Protein AF-A0A8H5CAL3-F1 (afdb_monomer)

Foldseek 3Di:
DDDDDDDDDDDDDDDDPPPDPDLPVVVPPLVVPPPDDPVCPPDDPVLLVLLLQLVLLCLVVQLQPDQDNQARDQFGDPLSLVLSCVLSVDDSVVSRVSCNSCVVVSSPDDNPDDPVSQVSSQVRQVVSQFHRPAAEDPQQFDPPPPFPRNVVVGGADDKDKDWDWDADPPPGIDIGIYIWGFDPRDPPGPTPDDDPDDPPPDDCPVVCPPFPFDDDDDDDDDDPRTDGPDDPPDPPPDDPDDD

Mean predicted aligned error: 12.79 Å

Organism: NCBI:txid182062

InterPro domains:
  IPR041539 CxC5 like cysteine cluster associated with KDZ [PF18718] (131-189)

Solvent-accessible surface area (backbone atoms only — not comparable to full-atom values): 16145 Å² total; per-residue (Å²): 136,86,87,82,84,82,83,84,79,79,85,78,76,81,80,81,79,79,89,76,75,78,72,72,74,61,66,69,70,67,64,78,72,70,82,80,58,82,80,59,79,79,61,53,68,66,58,55,54,48,50,41,55,56,48,42,65,41,39,68,63,57,37,69,79,45,94,54,71,89,54,70,69,90,66,77,56,68,67,58,48,54,47,50,24,67,75,68,74,49,54,63,69,55,53,52,54,48,43,72,76,37,37,68,58,34,66,71,55,77,92,86,74,56,70,70,59,50,54,58,47,33,70,55,27,54,84,67,77,38,29,66,82,47,43,65,60,96,56,62,45,52,84,50,82,90,21,64,40,32,74,67,65,43,65,52,60,71,75,48,74,42,85,45,73,46,73,44,92,87,77,41,76,37,77,23,27,38,39,31,48,46,55,86,64,40,96,58,85,64,63,58,62,85,48,88,77,75,90,60,95,72,79,58,73,80,73,49,82,80,58,90,73,74,81,80,90,78,88,87,76,99,69,90,82,62,65,61,82,79,74,82,81,73,84,75,80,82,77,82,80,86,129

Radius of gyration: 23.68 Å; Cα contacts (8 Å, |Δi|>4): 234; chains: 1; bounding box: 82×66×50 Å

Structure (mmCIF, N/CA/C/O backbone):
data_AF-A0A8H5CAL3-F1
#
_entry.id   AF-A0A8H5CAL3-F1
#
loop_
_atom_site.group_PDB
_atom_site.id
_atom_site.type_symbol
_atom_site.label_atom_id
_atom_site.label_alt_id
_atom_site.label_comp_id
_atom_site.label_asym_id
_atom_site.label_entity_id
_atom_site.label_seq_id
_atom_site.pdbx_PDB_ins_code
_atom_site.Cartn_x
_atom_site.Cartn_y
_atom_site.Cartn_z
_atom_site.occupancy
_atom_site.B_iso_or_equiv
_atom_site.auth_seq_id
_atom_site.auth_comp_id
_atom_site.auth_asym_id
_atom_site.auth_atom_id
_atom_site.pdbx_PDB_model_num
ATOM 1 N N . MET A 1 1 ? 66.791 -5.698 -15.718 1.00 43.62 1 MET A N 1
ATOM 2 C CA . MET A 1 1 ? 65.673 -6.189 -14.885 1.00 43.62 1 MET A CA 1
ATOM 3 C C . MET A 1 1 ? 65.125 -5.015 -14.089 1.00 43.62 1 MET A C 1
ATOM 5 O O . MET A 1 1 ? 65.884 -4.488 -13.284 1.00 43.62 1 MET A O 1
ATOM 9 N N . PRO A 1 2 ? 63.898 -4.532 -14.342 1.00 52.59 2 PRO A N 1
ATOM 10 C CA . PRO A 1 2 ? 63.323 -3.448 -13.557 1.00 52.59 2 PRO A CA 1
ATOM 11 C C . PRO A 1 2 ? 62.584 -4.014 -12.336 1.00 52.59 2 PRO A C 1
ATOM 13 O O . PRO A 1 2 ? 61.844 -4.991 -12.443 1.00 52.59 2 PRO A O 1
ATOM 16 N N . GLN A 1 3 ? 62.816 -3.407 -11.173 1.00 52.91 3 GLN A N 1
ATOM 17 C CA . GLN A 1 3 ? 62.123 -3.720 -9.925 1.00 52.91 3 GLN A CA 1
ATOM 18 C C . GLN A 1 3 ? 60.739 -3.058 -9.936 1.00 52.91 3 GLN A C 1
ATOM 20 O O . GLN A 1 3 ? 60.626 -1.842 -10.080 1.00 52.91 3 GLN A O 1
ATOM 25 N N . GLY A 1 4 ? 59.687 -3.871 -9.823 1.00 50.88 4 GLY A N 1
ATOM 26 C CA . GLY A 1 4 ? 58.304 -3.410 -9.732 1.00 50.88 4 GLY A CA 1
ATOM 27 C C . GLY A 1 4 ? 57.956 -2.978 -8.309 1.00 50.88 4 GLY A C 1
ATOM 28 O O . GLY A 1 4 ? 58.035 -3.776 -7.378 1.00 50.88 4 GLY A O 1
ATOM 29 N N . HIS A 1 5 ? 57.551 -1.719 -8.151 1.00 55.03 5 HIS A N 1
ATOM 30 C CA . HIS A 1 5 ? 56.972 -1.197 -6.917 1.00 55.03 5 HIS A CA 1
ATOM 31 C C . HIS A 1 5 ? 55.541 -1.725 -6.742 1.00 55.03 5 HIS A C 1
ATOM 33 O O . HIS A 1 5 ? 54.664 -1.457 -7.563 1.00 55.03 5 HIS A O 1
ATOM 39 N N . VAL A 1 6 ? 55.303 -2.456 -5.653 1.00 56.78 6 VAL A N 1
ATOM 40 C CA . VAL A 1 6 ? 53.972 -2.908 -5.230 1.00 56.78 6 VAL A CA 1
ATOM 41 C C . VAL A 1 6 ? 53.333 -1.803 -4.387 1.00 56.78 6 VAL A C 1
ATOM 43 O O . VAL A 1 6 ? 53.804 -1.502 -3.292 1.00 56.78 6 VAL A O 1
ATOM 46 N N . ILE A 1 7 ? 52.270 -1.181 -4.901 1.00 55.34 7 ILE A N 1
ATOM 47 C CA . ILE A 1 7 ? 51.448 -0.214 -4.162 1.00 55.34 7 ILE A CA 1
ATOM 48 C C . ILE A 1 7 ? 50.371 -1.004 -3.413 1.00 55.34 7 ILE A C 1
ATOM 50 O O . ILE A 1 7 ? 49.451 -1.548 -4.020 1.00 55.34 7 ILE A O 1
ATOM 54 N N . SER A 1 8 ? 50.510 -1.087 -2.091 1.00 53.00 8 SER A N 1
ATOM 55 C CA . SER A 1 8 ? 49.514 -1.673 -1.192 1.00 53.00 8 SER A CA 1
ATOM 56 C C . SER A 1 8 ? 48.440 -0.626 -0.886 1.00 53.00 8 SER A C 1
ATOM 58 O O . SER A 1 8 ? 48.727 0.391 -0.255 1.00 53.00 8 SER A O 1
ATOM 60 N N . ALA A 1 9 ? 47.217 -0.841 -1.371 1.00 47.50 9 ALA A N 1
ATOM 61 C CA . ALA A 1 9 ? 46.069 0.004 -1.060 1.00 47.50 9 ALA A CA 1
ATOM 62 C C . ALA A 1 9 ? 45.348 -0.542 0.182 1.00 47.50 9 ALA A C 1
ATOM 64 O O . ALA A 1 9 ? 44.839 -1.663 0.171 1.00 47.50 9 ALA A O 1
ATOM 65 N N . SER A 1 10 ? 45.305 0.255 1.251 1.00 50.09 10 SER A N 1
ATOM 66 C CA . SER A 1 10 ? 44.537 -0.058 2.459 1.00 50.09 10 SER A CA 1
ATOM 67 C C . SER A 1 10 ? 43.029 -0.041 2.171 1.00 50.09 10 SER A C 1
ATOM 69 O O . SER A 1 10 ? 42.549 0.899 1.533 1.00 50.09 10 SER A O 1
ATOM 71 N N . PRO A 1 11 ? 42.258 -1.025 2.666 1.00 48.16 11 PRO A N 1
ATOM 72 C CA . PRO A 1 11 ? 40.811 -1.030 2.521 1.00 48.16 11 PRO A CA 1
ATOM 73 C C . PRO A 1 11 ? 40.201 0.048 3.424 1.00 48.16 11 PRO A C 1
ATOM 75 O O . PRO A 1 11 ? 40.259 -0.039 4.650 1.00 48.16 11 PRO A O 1
ATOM 78 N N . SER A 1 12 ? 39.623 1.081 2.814 1.00 43.62 12 SER A N 1
ATOM 79 C CA . SER A 1 12 ? 38.798 2.061 3.510 1.00 43.62 12 SER A CA 1
ATOM 80 C C . SER A 1 12 ? 37.479 1.409 3.918 1.00 43.62 12 SER A C 1
ATOM 82 O O . SER A 1 12 ? 36.647 1.038 3.091 1.00 43.62 12 SER A O 1
ATOM 84 N N . THR A 1 13 ? 37.294 1.244 5.222 1.00 44.00 13 THR A N 1
ATOM 85 C CA . THR A 1 13 ? 36.049 0.767 5.818 1.00 44.00 13 THR A CA 1
ATOM 86 C C . THR A 1 13 ? 34.929 1.769 5.507 1.00 44.00 13 THR A C 1
ATOM 88 O O . THR A 1 13 ? 35.084 2.952 5.824 1.00 44.00 13 THR A O 1
ATOM 91 N N . PRO A 1 14 ? 33.804 1.359 4.897 1.00 37.25 14 PRO A N 1
ATOM 92 C CA . PRO A 1 14 ? 32.688 2.264 4.668 1.00 37.25 14 PRO A CA 1
ATOM 93 C C . PRO A 1 14 ? 32.033 2.617 6.007 1.00 37.25 14 PRO A C 1
ATOM 95 O O . PRO A 1 14 ? 31.464 1.761 6.686 1.00 37.25 14 PRO A O 1
ATOM 98 N N . SER A 1 15 ? 32.118 3.892 6.387 1.00 31.95 15 SER A N 1
ATOM 99 C CA . SER A 1 15 ? 31.390 4.452 7.523 1.00 31.95 15 SER A CA 1
ATOM 100 C C . SER A 1 15 ? 29.889 4.346 7.264 1.00 31.95 15 SER A C 1
ATOM 102 O O . SER A 1 15 ? 29.334 5.042 6.414 1.00 31.95 15 SER A O 1
ATOM 104 N N . LEU A 1 16 ? 29.234 3.453 8.001 1.00 29.92 16 LEU A N 1
ATOM 105 C CA . LEU A 1 16 ? 27.788 3.283 7.998 1.00 29.92 16 LEU A CA 1
ATOM 106 C C . LEU A 1 16 ? 27.165 4.513 8.676 1.00 29.92 16 LEU A C 1
ATOM 108 O O . LEU A 1 16 ? 27.167 4.635 9.900 1.00 29.92 16 LEU A O 1
ATOM 112 N N . VAL A 1 17 ? 26.691 5.472 7.880 1.00 32.56 17 VAL A N 1
ATOM 113 C CA . VAL A 1 17 ? 25.977 6.648 8.390 1.00 32.56 17 VAL A CA 1
ATOM 114 C C . VAL A 1 17 ? 24.608 6.188 8.887 1.00 32.56 17 VAL A C 1
ATOM 116 O O . VAL A 1 17 ? 23.707 5.901 8.102 1.00 32.56 17 VAL A O 1
ATOM 119 N N . VAL A 1 18 ? 24.456 6.095 10.208 1.00 35.03 18 VAL A N 1
ATOM 120 C CA . VAL A 1 18 ? 23.179 5.814 10.873 1.00 35.03 18 VAL A CA 1
ATOM 121 C C . VAL A 1 18 ? 22.286 7.053 10.755 1.00 35.03 18 VAL A C 1
ATOM 123 O O . VAL A 1 18 ? 22.350 7.976 11.565 1.00 35.03 18 VAL A O 1
ATOM 126 N N . VAL A 1 19 ? 21.438 7.083 9.728 1.00 37.44 19 VAL A N 1
ATOM 127 C CA . VAL A 1 19 ? 20.353 8.065 9.570 1.00 37.44 19 VAL A CA 1
ATOM 128 C C . VAL A 1 19 ? 19.209 7.673 10.519 1.00 37.44 19 VAL A C 1
ATOM 130 O O . VAL A 1 19 ? 18.216 7.096 10.099 1.00 37.44 19 VAL A O 1
ATOM 133 N N . GLY A 1 20 ? 19.386 7.894 11.828 1.00 35.84 20 GLY A N 1
ATOM 134 C CA . GLY A 1 20 ? 18.474 7.368 12.861 1.00 35.84 20 GLY A CA 1
ATOM 135 C C . GLY A 1 20 ? 17.738 8.395 13.730 1.00 35.84 20 GLY A C 1
ATOM 136 O O . GLY A 1 20 ? 16.859 8.012 14.490 1.00 35.84 20 GLY A O 1
ATOM 137 N N . GLN A 1 21 ? 18.064 9.691 13.665 1.00 42.44 21 GLN A N 1
ATOM 138 C CA . GLN A 1 21 ? 17.580 10.660 14.672 1.00 42.44 21 GLN A CA 1
ATOM 139 C C . GLN A 1 21 ? 16.659 11.768 14.144 1.00 42.44 21 GLN A C 1
ATOM 141 O O . GLN A 1 21 ? 16.166 12.579 14.927 1.00 42.44 21 GLN A O 1
ATOM 146 N N . HIS A 1 22 ? 16.364 11.808 12.842 1.00 43.50 22 HIS A N 1
ATOM 147 C CA . HIS A 1 22 ? 15.616 12.933 12.268 1.00 43.50 22 HIS A CA 1
ATOM 148 C C . HIS A 1 22 ? 14.083 12.772 12.274 1.00 43.50 22 HIS A C 1
ATOM 150 O O . HIS A 1 22 ? 13.374 13.746 12.026 1.00 43.50 22 HIS A O 1
ATOM 156 N N . CYS A 1 23 ? 13.553 11.587 12.605 1.00 47.41 23 CYS A N 1
ATOM 157 C CA . CYS A 1 23 ? 12.113 11.315 12.501 1.00 47.41 23 CYS A CA 1
ATOM 158 C C . CYS A 1 23 ? 11.294 11.729 13.743 1.00 47.41 23 CYS A C 1
ATOM 160 O O . CYS A 1 23 ? 10.099 11.978 13.626 1.00 47.41 23 CYS A O 1
ATOM 162 N N . GLN A 1 24 ? 11.902 11.858 14.931 1.00 47.91 24 GLN A N 1
ATOM 163 C CA . GLN A 1 24 ? 11.144 12.144 16.165 1.00 47.91 24 GLN A CA 1
ATOM 164 C C . GLN A 1 24 ? 10.742 13.619 16.336 1.00 47.91 24 GLN A C 1
ATOM 166 O O . GLN A 1 24 ? 9.773 13.911 17.033 1.00 47.91 24 GLN A O 1
ATOM 171 N N . ARG A 1 25 ? 11.449 14.569 15.706 1.00 47.44 25 ARG A N 1
ATOM 172 C CA . ARG A 1 25 ? 11.141 16.006 15.856 1.00 47.44 25 ARG A CA 1
ATOM 173 C C . ARG A 1 25 ? 9.951 16.477 15.019 1.00 47.44 25 ARG A C 1
ATOM 175 O O . ARG A 1 25 ? 9.391 17.523 15.327 1.00 47.44 25 ARG A O 1
ATOM 182 N N . PHE A 1 26 ? 9.541 15.718 14.004 1.00 48.81 26 PHE A N 1
ATOM 183 C CA . PHE A 1 26 ? 8.437 16.115 13.126 1.00 48.81 26 PHE A CA 1
ATOM 184 C C . PHE A 1 26 ? 7.053 15.804 13.719 1.00 48.81 26 PHE A C 1
ATOM 186 O O . PHE A 1 26 ? 6.071 16.447 13.365 1.00 48.81 26 PHE A O 1
ATOM 193 N N . THR A 1 27 ? 6.959 14.872 14.672 1.00 53.22 27 THR A N 1
ATOM 194 C CA . THR A 1 27 ? 5.667 14.367 15.162 1.00 53.22 27 THR A CA 1
ATOM 195 C C . THR A 1 27 ? 4.904 15.356 16.049 1.00 53.22 27 THR A C 1
ATOM 197 O O . THR A 1 27 ? 3.686 15.254 16.144 1.00 53.22 27 THR A O 1
ATOM 200 N N . MET A 1 28 ? 5.569 16.325 16.693 1.00 51.62 28 MET A N 1
ATOM 201 C CA . MET A 1 28 ? 4.881 17.235 17.626 1.00 51.62 28 MET A CA 1
ATOM 202 C C . MET A 1 28 ? 4.246 18.463 16.959 1.00 51.62 28 MET A C 1
ATOM 204 O O . MET A 1 28 ? 3.257 18.976 17.475 1.00 51.62 28 MET A O 1
ATOM 208 N N . ALA A 1 29 ? 4.763 18.935 15.820 1.00 53.34 29 ALA A N 1
ATOM 209 C CA . ALA A 1 29 ? 4.270 20.168 15.196 1.00 53.34 29 ALA A CA 1
ATOM 210 C C . ALA A 1 29 ? 2.918 19.985 14.477 1.00 53.34 29 ALA A C 1
ATOM 212 O O . ALA A 1 29 ? 2.112 20.910 14.431 1.00 53.34 29 ALA A O 1
ATOM 213 N N . THR A 1 30 ? 2.628 18.786 13.967 1.00 55.53 30 THR A N 1
ATOM 214 C CA . THR A 1 30 ? 1.407 18.517 13.183 1.00 55.53 30 THR A CA 1
ATOM 215 C C . THR A 1 30 ? 0.157 18.317 14.051 1.00 55.53 30 THR A C 1
ATOM 217 O O . THR A 1 30 ? -0.962 18.412 13.554 1.00 55.53 30 THR A O 1
ATOM 220 N N . ILE A 1 31 ? 0.308 18.095 15.362 1.00 58.06 31 ILE A N 1
ATOM 221 C CA . ILE A 1 31 ? -0.831 17.847 16.268 1.00 58.06 31 ILE A CA 1
ATOM 222 C C . ILE A 1 31 ? -1.669 19.124 16.490 1.00 58.06 31 ILE A C 1
ATOM 224 O O . ILE A 1 31 ? -2.864 19.039 16.761 1.00 58.06 31 ILE A O 1
ATOM 228 N N . GLY A 1 32 ? -1.090 20.316 16.300 1.00 57.62 32 GLY A N 1
ATOM 229 C CA . GLY A 1 32 ? -1.768 21.595 16.550 1.00 57.62 32 GLY A CA 1
ATOM 230 C C . GLY A 1 32 ? -2.915 21.952 15.592 1.00 57.62 32 GLY A C 1
ATOM 231 O O . GLY A 1 32 ? -3.674 22.868 15.896 1.00 57.62 32 GLY A O 1
ATOM 232 N N . HIS A 1 33 ? -3.071 21.253 14.460 1.00 61.31 33 HIS A N 1
ATOM 233 C CA . HIS A 1 33 ? -4.070 21.592 13.432 1.00 61.31 33 HIS A CA 1
ATOM 234 C C . HIS A 1 33 ? -5.310 20.669 13.424 1.00 61.31 33 HIS A C 1
ATOM 236 O O . HIS A 1 33 ? -6.170 20.779 12.553 1.00 61.31 33 HIS A O 1
ATOM 242 N N . PHE A 1 34 ? -5.466 19.785 14.413 1.00 61.03 34 PHE A N 1
ATOM 243 C CA . PHE A 1 34 ? -6.601 18.846 14.496 1.00 61.03 34 PHE A CA 1
ATOM 244 C C . PHE A 1 34 ? -7.952 19.476 14.922 1.00 61.03 34 PHE A C 1
ATOM 246 O O . PHE A 1 34 ? -8.913 18.761 15.206 1.00 61.03 34 PHE A O 1
ATOM 253 N N . SER A 1 35 ? -8.057 20.805 14.979 1.00 53.09 35 SER A N 1
ATOM 254 C CA . SER A 1 35 ? -9.043 21.513 15.812 1.00 53.09 35 SER A CA 1
ATOM 255 C C . SER A 1 35 ? -10.452 21.735 15.233 1.00 53.09 35 SER A C 1
ATOM 257 O O . SER A 1 35 ? -11.191 22.526 15.813 1.00 53.09 35 SER A O 1
ATOM 259 N N . SER A 1 36 ? -10.888 21.097 14.138 1.00 55.69 36 SER A N 1
ATOM 260 C CA . SER A 1 36 ? -12.171 21.509 13.515 1.00 55.69 36 SER A CA 1
ATOM 261 C C . SER A 1 36 ? -13.119 20.433 12.976 1.00 55.69 36 SER A C 1
ATOM 263 O O . SER A 1 36 ? -14.225 20.785 12.568 1.00 55.69 36 SER A O 1
ATOM 265 N N . SER A 1 37 ? -12.809 19.136 13.050 1.00 61.00 37 SER A N 1
ATOM 266 C CA . SER A 1 37 ? -13.794 18.088 12.729 1.00 61.00 37 SER A CA 1
ATOM 267 C C . SER A 1 37 ? -14.281 17.393 14.001 1.00 61.00 37 SER A C 1
ATOM 269 O O . SER A 1 37 ? -13.545 16.608 14.594 1.00 61.00 37 SER A O 1
ATOM 271 N N . SER A 1 38 ? -15.536 17.623 14.399 1.00 68.00 38 SER A N 1
ATOM 272 C CA . SER A 1 38 ? -16.208 16.964 15.539 1.00 68.00 38 SER A CA 1
ATOM 273 C C . SER A 1 38 ? -16.080 15.429 15.552 1.00 68.00 38 SER A C 1
ATOM 275 O O . SER A 1 38 ? -16.170 14.811 16.614 1.00 68.00 38 SER A O 1
ATOM 277 N N . LEU A 1 39 ? -15.803 14.826 14.393 1.00 67.75 39 LEU A N 1
ATOM 278 C CA . LEU A 1 39 ? -15.584 13.396 14.169 1.00 67.75 39 LEU A CA 1
ATOM 279 C C . LEU A 1 39 ? -14.408 12.793 14.960 1.00 67.75 39 LEU A C 1
ATOM 281 O O . LEU A 1 39 ? -14.460 11.614 15.300 1.00 67.75 39 LEU A O 1
ATOM 285 N N . THR A 1 40 ? -13.361 13.559 15.287 1.00 68.06 40 THR A N 1
ATOM 286 C CA . THR A 1 40 ? -12.157 13.006 15.946 1.00 68.06 40 THR A CA 1
ATOM 287 C C . THR A 1 40 ? -12.275 12.902 17.464 1.00 68.06 40 THR A C 1
ATOM 289 O O . THR A 1 40 ? -11.497 12.181 18.083 1.00 68.06 40 THR A O 1
ATOM 292 N N . SER A 1 41 ? -13.274 13.552 18.068 1.00 77.81 41 SER A N 1
ATOM 293 C CA . SER A 1 41 ? -13.454 13.615 19.528 1.00 77.81 41 SER A CA 1
ATOM 294 C C . SER A 1 41 ? -13.653 12.250 20.206 1.00 77.81 41 SER A C 1
ATOM 296 O O . SER A 1 41 ? -13.399 12.118 21.399 1.00 77.81 41 SER A O 1
ATOM 298 N N . HIS A 1 42 ? -14.061 11.229 19.449 1.00 85.00 42 HIS A N 1
ATOM 299 C CA . HIS A 1 42 ? -14.327 9.879 19.956 1.00 85.00 42 HIS A CA 1
ATOM 300 C C . HIS A 1 42 ? -13.251 8.852 19.565 1.00 85.00 42 HIS A C 1
ATOM 302 O O . HIS A 1 42 ? -13.384 7.670 19.885 1.00 85.00 42 HIS A O 1
ATOM 308 N N . LEU A 1 43 ? -12.191 9.262 18.859 1.00 93.25 43 LEU A N 1
ATOM 309 C CA . LEU A 1 43 ? -11.156 8.332 18.418 1.00 93.25 43 LEU A CA 1
ATOM 310 C C . LEU A 1 43 ? -10.157 8.047 19.534 1.00 93.25 43 LEU A C 1
ATOM 312 O O . LEU A 1 43 ? -9.507 8.942 20.070 1.00 93.25 43 LEU A O 1
ATOM 316 N N . ASN A 1 44 ? -9.996 6.762 19.845 1.00 94.56 44 ASN A N 1
ATOM 317 C CA . ASN A 1 44 ? -8.951 6.305 20.746 1.00 94.56 44 ASN A CA 1
ATOM 318 C C . ASN A 1 44 ? -7.575 6.519 20.089 1.00 94.56 44 ASN A C 1
ATOM 320 O O . ASN A 1 44 ? -7.390 6.240 18.901 1.00 94.56 44 ASN A O 1
ATOM 324 N N . ILE A 1 45 ? -6.587 6.952 20.876 1.00 93.75 45 ILE A N 1
ATOM 325 C CA . ILE A 1 45 ? -5.188 7.061 20.449 1.00 93.75 45 ILE A CA 1
ATOM 326 C C . ILE A 1 45 ? -4.676 5.760 19.814 1.00 93.75 45 ILE A C 1
ATOM 328 O O . ILE A 1 45 ? -3.947 5.799 18.826 1.00 93.75 45 ILE A O 1
ATOM 332 N N . THR A 1 46 ? -5.110 4.598 20.312 1.00 95.19 46 THR A N 1
ATOM 333 C CA . THR A 1 46 ? -4.760 3.294 19.738 1.00 95.19 46 THR A CA 1
ATOM 334 C C . THR A 1 46 ? -5.244 3.156 18.294 1.00 95.19 46 THR A C 1
ATOM 336 O O . THR A 1 46 ? -4.492 2.661 17.462 1.00 95.19 46 THR A O 1
ATOM 339 N N . THR A 1 47 ? -6.442 3.647 17.963 1.00 96.06 47 THR A N 1
ATOM 340 C CA . THR A 1 47 ? -6.984 3.622 16.594 1.00 96.06 47 THR A CA 1
ATOM 341 C C . THR A 1 47 ? -6.155 4.488 15.652 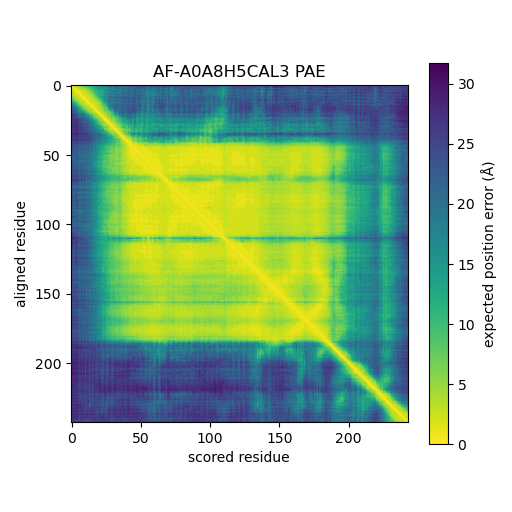1.00 96.06 47 THR A C 1
ATOM 343 O O . THR A 1 47 ? -5.883 4.082 14.527 1.00 96.06 47 THR A O 1
ATOM 346 N N . ILE A 1 48 ? -5.708 5.657 16.118 1.00 95.50 48 ILE A N 1
ATOM 347 C CA . ILE A 1 48 ? -4.845 6.559 15.343 1.00 95.50 48 ILE A CA 1
ATOM 348 C C . ILE A 1 48 ? -3.486 5.900 15.073 1.00 95.50 48 ILE A C 1
ATOM 350 O O . ILE A 1 48 ? -2.999 5.905 13.944 1.00 95.50 48 ILE A O 1
ATOM 354 N N . LEU A 1 49 ? -2.882 5.289 16.095 1.00 94.75 49 LEU A N 1
ATOM 355 C CA . LEU A 1 49 ? -1.606 4.587 15.953 1.00 94.75 49 LEU A CA 1
ATOM 356 C C . LEU A 1 49 ? -1.720 3.364 15.033 1.00 94.75 49 LEU A C 1
ATOM 358 O O . LEU A 1 49 ? -0.842 3.144 14.199 1.00 94.75 49 LEU A O 1
ATOM 362 N N . ASP A 1 50 ? -2.797 2.587 15.151 1.00 96.38 50 ASP A N 1
ATOM 363 C CA . ASP A 1 50 ? -3.063 1.449 14.270 1.00 96.38 50 ASP A CA 1
ATOM 364 C C . ASP A 1 50 ? -3.327 1.906 12.828 1.00 96.38 50 ASP A C 1
ATOM 366 O O . ASP A 1 50 ? -2.813 1.284 11.897 1.00 96.38 50 ASP A O 1
ATOM 370 N N . PHE A 1 51 ? -4.038 3.021 12.624 1.00 97.31 51 PHE A N 1
ATOM 371 C CA . PHE A 1 51 ? -4.204 3.630 11.303 1.00 97.31 51 PHE A CA 1
ATOM 372 C C . PHE A 1 51 ? -2.852 3.950 10.671 1.00 97.31 51 PHE A C 1
ATOM 374 O O . PHE A 1 51 ? -2.607 3.537 9.537 1.00 97.31 51 PHE A O 1
ATOM 381 N N . ILE A 1 52 ? -1.957 4.623 11.402 1.00 96.50 52 ILE A N 1
ATOM 382 C CA . ILE A 1 52 ? -0.619 4.947 10.895 1.00 96.50 52 ILE A CA 1
ATOM 383 C C . ILE A 1 52 ? 0.102 3.655 10.507 1.00 96.50 52 ILE A C 1
ATOM 385 O O . ILE A 1 52 ? 0.496 3.506 9.358 1.00 96.50 52 ILE A O 1
ATOM 389 N N . ARG A 1 53 ? 0.187 2.676 11.416 1.00 96.31 53 ARG A N 1
ATOM 390 C CA . ARG A 1 53 ? 0.891 1.402 11.181 1.00 96.31 53 ARG A CA 1
ATOM 391 C C . ARG A 1 53 ? 0.377 0.651 9.955 1.00 96.31 53 ARG A C 1
ATOM 393 O O . ARG A 1 53 ? 1.170 0.251 9.106 1.00 96.31 53 ARG A O 1
ATOM 400 N N . PHE A 1 54 ? -0.936 0.442 9.851 1.00 97.50 54 PHE A N 1
ATOM 401 C CA . PHE A 1 54 ? -1.514 -0.306 8.733 1.00 97.50 54 PHE A CA 1
ATOM 402 C C . PHE A 1 54 ? -1.410 0.450 7.411 1.00 97.50 54 PHE A C 1
ATOM 404 O O . PHE A 1 54 ? -1.217 -0.172 6.366 1.00 97.50 54 PHE A O 1
ATOM 411 N N . THR A 1 55 ? -1.496 1.778 7.441 1.00 97.06 55 THR A N 1
ATOM 412 C CA . THR A 1 55 ? -1.351 2.580 6.225 1.00 97.06 55 THR A CA 1
ATOM 413 C C . THR A 1 55 ? 0.107 2.635 5.770 1.00 97.06 55 THR A C 1
ATOM 415 O O . THR A 1 55 ? 0.353 2.557 4.568 1.00 97.06 55 THR A O 1
ATOM 418 N N . THR A 1 56 ? 1.084 2.657 6.687 1.00 96.38 56 THR A N 1
ATOM 419 C CA . THR A 1 56 ? 2.510 2.535 6.329 1.00 96.38 56 THR A CA 1
ATOM 420 C C . THR A 1 56 ? 2.787 1.183 5.666 1.00 96.38 56 THR A C 1
ATOM 422 O O . THR A 1 56 ? 3.380 1.147 4.591 1.00 96.38 56 THR A O 1
ATOM 425 N N . LEU A 1 57 ? 2.215 0.086 6.183 1.00 95.88 57 LEU A N 1
ATOM 426 C CA . LEU A 1 57 ? 2.288 -1.224 5.517 1.00 95.88 57 LEU A CA 1
ATOM 427 C C . LEU A 1 57 ? 1.685 -1.220 4.103 1.00 95.88 57 LEU A C 1
ATOM 429 O O . LEU A 1 57 ? 2.187 -1.894 3.203 1.00 95.88 57 LEU A O 1
ATOM 433 N N . ALA A 1 58 ? 0.615 -0.451 3.891 1.00 96.38 58 ALA A N 1
ATOM 434 C CA . ALA A 1 58 ? -0.031 -0.301 2.592 1.00 96.38 58 ALA A CA 1
ATOM 435 C C . ALA A 1 58 ? 0.692 0.679 1.650 1.00 96.38 58 ALA A C 1
ATOM 437 O O . ALA A 1 58 ? 0.372 0.701 0.459 1.00 96.38 58 ALA A O 1
ATOM 438 N N . LYS A 1 59 ? 1.666 1.459 2.138 1.00 95.44 59 LYS A N 1
ATOM 439 C CA . LYS A 1 59 ? 2.304 2.577 1.424 1.00 95.44 59 LYS A CA 1
ATOM 440 C C . LYS A 1 59 ? 2.828 2.194 0.048 1.00 95.44 59 LYS A C 1
ATOM 442 O O . LYS A 1 59 ? 2.582 2.914 -0.910 1.00 95.44 59 LYS A O 1
ATOM 447 N N . SER A 1 60 ? 3.492 1.047 -0.080 1.00 92.31 60 SER A N 1
ATOM 448 C CA . SER A 1 60 ? 4.002 0.589 -1.382 1.00 92.31 60 SER A CA 1
ATOM 449 C C . SER A 1 60 ? 2.876 0.329 -2.392 1.00 92.31 60 SER A C 1
ATOM 451 O O . SER A 1 60 ? 3.015 0.673 -3.563 1.00 92.31 60 SER A O 1
ATOM 453 N N . THR A 1 61 ? 1.736 -0.194 -1.926 1.00 93.56 61 THR A N 1
ATOM 454 C CA . THR A 1 61 ? 0.531 -0.397 -2.754 1.00 93.56 61 THR A CA 1
ATOM 455 C C . THR A 1 61 ? -0.041 0.945 -3.198 1.00 93.56 61 THR A C 1
ATOM 457 O O . THR A 1 61 ? -0.306 1.151 -4.377 1.00 93.56 61 THR A O 1
ATOM 460 N N . ILE A 1 62 ? -0.159 1.890 -2.259 1.00 95.12 62 ILE A N 1
ATOM 461 C CA . ILE A 1 62 ? -0.650 3.248 -2.522 1.00 95.12 62 ILE A CA 1
ATOM 462 C C . ILE A 1 62 ? 0.252 3.954 -3.547 1.00 95.12 62 ILE A C 1
ATOM 464 O O . ILE A 1 62 ? -0.238 4.550 -4.504 1.00 95.12 62 ILE A O 1
ATOM 468 N N . SER A 1 63 ? 1.574 3.846 -3.380 1.00 92.56 63 SER A N 1
ATOM 469 C CA . SER A 1 63 ? 2.576 4.448 -4.265 1.00 92.56 63 SER A CA 1
ATOM 470 C C . SER A 1 63 ? 2.500 3.955 -5.702 1.00 92.56 63 SER A C 1
ATOM 472 O O . SER A 1 63 ? 2.778 4.721 -6.619 1.00 92.56 63 SER A O 1
ATOM 474 N N . LEU A 1 64 ? 2.146 2.688 -5.904 1.00 89.75 64 LEU A N 1
ATOM 475 C CA . LEU A 1 64 ? 2.080 2.084 -7.228 1.00 89.75 64 LEU A CA 1
ATOM 476 C C . LEU A 1 64 ? 0.911 2.627 -8.064 1.00 89.75 64 LEU A C 1
ATOM 478 O O . LEU A 1 64 ? 1.019 2.723 -9.286 1.00 89.75 64 LEU A O 1
ATOM 482 N N . GLU A 1 65 ? -0.202 2.978 -7.421 1.00 90.19 65 GLU A N 1
ATOM 483 C CA . GLU A 1 65 ? -1.404 3.455 -8.115 1.00 90.19 65 GLU A CA 1
ATOM 484 C C . GLU A 1 65 ? -1.363 4.948 -8.449 1.00 90.19 65 GLU A C 1
ATOM 486 O O . GLU A 1 65 ? -2.170 5.438 -9.244 1.00 90.19 65 GLU A O 1
ATOM 491 N N . GLN A 1 66 ? -0.405 5.682 -7.886 1.00 89.62 66 GLN A N 1
ATOM 492 C CA . GLN A 1 66 ? -0.250 7.105 -8.139 1.00 89.62 66 GLN A CA 1
ATOM 493 C C . GLN A 1 66 ? 0.832 7.421 -9.171 1.00 89.62 66 GLN A C 1
ATOM 495 O O . GLN A 1 66 ? 1.790 6.687 -9.390 1.00 89.62 66 GLN A O 1
ATOM 500 N N . ARG A 1 67 ? 0.695 8.592 -9.800 1.00 83.12 67 ARG A N 1
ATOM 501 C CA . ARG A 1 67 ? 1.693 9.102 -10.753 1.00 83.12 67 ARG A CA 1
ATOM 502 C C . ARG A 1 67 ? 2.944 9.657 -10.065 1.00 83.12 67 ARG A C 1
ATOM 504 O O . ARG A 1 67 ? 3.996 9.708 -10.696 1.00 83.12 67 ARG A O 1
ATOM 511 N N . ALA A 1 68 ? 2.824 10.108 -8.815 1.00 85.81 68 ALA A N 1
ATOM 512 C CA . ALA A 1 68 ? 3.881 10.791 -8.076 1.00 85.81 68 ALA A CA 1
ATOM 513 C C . ALA A 1 68 ? 4.339 9.947 -6.879 1.00 85.81 68 ALA A C 1
ATOM 515 O O . ALA A 1 68 ? 3.762 10.023 -5.807 1.00 85.81 68 ALA A O 1
ATOM 516 N N . PHE A 1 69 ? 5.404 9.161 -7.047 1.00 82.69 69 PHE A N 1
ATOM 517 C CA . PHE A 1 69 ? 5.881 8.207 -6.030 1.00 82.69 69 PHE A CA 1
ATOM 518 C C . PHE A 1 69 ? 6.361 8.837 -4.715 1.00 82.69 69 PHE A C 1
ATOM 520 O O . PHE A 1 69 ? 6.445 8.148 -3.702 1.00 82.69 69 PHE A O 1
ATOM 527 N N . TYR A 1 70 ? 6.726 10.120 -4.734 1.00 87.50 70 TYR A N 1
ATOM 528 C CA . TYR A 1 70 ? 7.405 10.769 -3.611 1.00 87.50 70 TYR A CA 1
ATOM 529 C C . TYR A 1 70 ? 6.468 11.469 -2.637 1.00 87.50 70 TYR A C 1
ATOM 531 O O . TYR A 1 70 ? 6.871 11.696 -1.503 1.00 87.50 70 TYR A O 1
ATOM 539 N N . ASN A 1 71 ? 5.231 11.748 -3.043 1.00 93.62 71 ASN A N 1
ATOM 540 C CA . 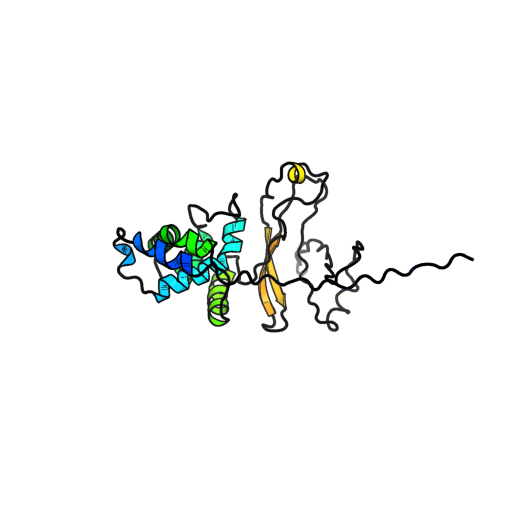ASN A 1 71 ? 4.259 12.449 -2.213 1.00 93.62 71 ASN A CA 1
ATOM 541 C C . ASN A 1 71 ? 3.091 11.512 -1.896 1.00 93.62 71 ASN A C 1
ATOM 543 O O . ASN A 1 71 ? 2.785 10.637 -2.712 1.00 93.62 71 ASN A O 1
ATOM 547 N N . PRO A 1 72 ? 2.426 11.674 -0.744 1.00 96.88 72 PRO A N 1
ATOM 548 C CA . PRO A 1 72 ? 1.180 10.969 -0.506 1.00 96.88 72 PRO A CA 1
ATOM 549 C C . PRO A 1 72 ? 0.115 11.430 -1.516 1.00 96.88 72 PRO A C 1
ATOM 551 O O . PRO A 1 72 ? 0.060 12.619 -1.849 1.00 96.88 72 PRO A O 1
ATOM 554 N N . PRO A 1 73 ? -0.759 10.531 -2.001 1.00 96.50 73 PRO A N 1
ATOM 555 C CA . PRO A 1 73 ? -1.856 10.947 -2.860 1.00 96.50 73 PRO A CA 1
ATOM 556 C C . PRO A 1 73 ? -2.849 11.821 -2.093 1.00 96.50 73 PRO A C 1
ATOM 558 O O . PRO A 1 73 ? -3.046 11.664 -0.885 1.00 96.50 73 PRO A O 1
ATOM 561 N N . GLU A 1 74 ? -3.521 12.714 -2.821 1.00 96.44 74 GLU A N 1
ATOM 562 C CA . GLU A 1 74 ? -4.565 13.567 -2.251 1.00 96.44 74 GLU A CA 1
ATOM 563 C C . GLU A 1 74 ? -5.638 12.709 -1.581 1.00 96.44 74 GLU A C 1
ATOM 565 O O . GLU A 1 74 ? -5.881 12.873 -0.393 1.00 96.44 74 GLU A O 1
ATOM 570 N N . LYS A 1 75 ? -6.161 11.717 -2.313 1.00 96.94 75 LYS A N 1
ATOM 571 C CA . LYS A 1 75 ? -7.156 10.754 -1.837 1.00 96.94 75 LYS A CA 1
ATOM 572 C C . LYS A 1 75 ? -6.579 9.349 -1.794 1.00 96.94 75 LYS A C 1
ATOM 574 O O . LYS A 1 75 ? -5.843 8.937 -2.690 1.00 96.94 75 LYS A O 1
ATOM 579 N N . LEU A 1 76 ? -6.971 8.599 -0.775 1.00 97.12 76 LEU A N 1
ATOM 580 C CA . LEU A 1 76 ? -6.598 7.201 -0.635 1.00 97.12 76 LEU A CA 1
ATOM 581 C C . LEU A 1 76 ? -7.2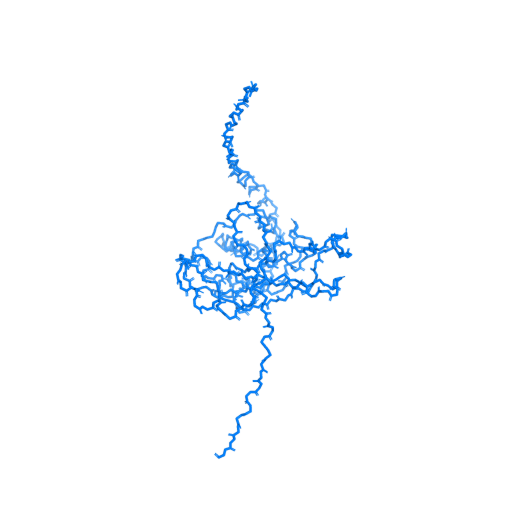93 6.341 -1.712 1.00 97.12 76 LEU A C 1
ATOM 583 O O . LEU A 1 76 ? -8.482 6.550 -1.974 1.00 97.12 76 LEU A O 1
ATOM 587 N N . PRO A 1 77 ? -6.612 5.348 -2.317 1.00 96.12 77 PRO A N 1
ATOM 588 C CA . PRO A 1 77 ? -7.272 4.398 -3.204 1.00 96.12 77 PRO A CA 1
ATOM 589 C C . PRO A 1 77 ? -8.423 3.663 -2.510 1.00 96.12 77 PRO A C 1
ATOM 591 O O . PRO A 1 77 ? -8.281 3.195 -1.378 1.00 96.12 77 PRO A O 1
ATOM 594 N N . THR A 1 78 ? -9.556 3.506 -3.201 1.00 96.19 78 THR A N 1
ATOM 595 C CA . THR A 1 78 ? -10.799 2.965 -2.619 1.00 96.19 78 THR A CA 1
ATOM 596 C C . THR A 1 78 ? -10.620 1.585 -1.983 1.00 96.19 78 THR A C 1
ATOM 598 O O . THR A 1 78 ? -11.187 1.306 -0.929 1.00 96.19 78 THR A O 1
ATOM 601 N N . HIS A 1 79 ? -9.821 0.703 -2.588 1.00 95.88 79 HIS A N 1
ATOM 602 C CA . HIS A 1 79 ? -9.587 -0.635 -2.042 1.00 95.88 79 HIS A CA 1
ATOM 603 C C . HIS A 1 79 ? -8.739 -0.598 -0.751 1.00 95.88 79 HIS A C 1
ATOM 605 O O . HIS A 1 79 ? -9.017 -1.356 0.177 1.00 95.88 79 HIS A O 1
ATOM 611 N N . ILE A 1 80 ? -7.781 0.333 -0.633 1.00 97.62 80 ILE A N 1
ATOM 612 C CA . ILE A 1 80 ? -7.032 0.558 0.614 1.00 97.62 80 ILE A CA 1
ATOM 613 C C . ILE A 1 80 ? -7.933 1.178 1.685 1.00 97.62 80 ILE A C 1
ATOM 615 O O . ILE A 1 80 ? -7.874 0.758 2.838 1.00 97.62 80 ILE A O 1
ATOM 619 N N . ALA A 1 81 ? -8.814 2.115 1.322 1.00 97.88 81 ALA A N 1
ATOM 620 C CA . ALA A 1 81 ? -9.779 2.682 2.264 1.00 97.88 81 ALA A CA 1
ATOM 621 C C . ALA A 1 81 ? -10.680 1.593 2.874 1.00 97.88 81 ALA A C 1
ATOM 623 O O . ALA A 1 81 ? -10.793 1.496 4.095 1.00 97.88 81 ALA A O 1
ATOM 624 N N . ARG A 1 82 ? -11.231 0.696 2.042 1.00 97.50 82 ARG A N 1
ATOM 625 C CA . ARG A 1 82 ? -12.033 -0.460 2.494 1.00 97.50 82 ARG A CA 1
ATOM 626 C C . ARG A 1 82 ? -11.244 -1.432 3.372 1.00 97.50 82 ARG A C 1
ATOM 628 O O . ARG A 1 82 ? -11.779 -1.952 4.355 1.00 97.50 82 ARG A O 1
ATOM 635 N N . LEU A 1 83 ? -9.974 -1.664 3.041 1.00 97.81 83 LEU A N 1
ATOM 636 C CA . LEU A 1 83 ? -9.074 -2.467 3.867 1.00 97.81 83 LEU A CA 1
ATOM 637 C C . LEU A 1 83 ? -8.912 -1.846 5.263 1.00 97.81 83 LEU A C 1
ATOM 639 O O . LEU A 1 83 ? -9.044 -2.553 6.260 1.00 97.81 83 LEU A O 1
ATOM 643 N N . LEU A 1 84 ? -8.677 -0.534 5.351 1.00 98.25 84 LEU A N 1
ATOM 644 C CA . LEU A 1 84 ? -8.519 0.168 6.629 1.00 98.25 84 LEU A CA 1
ATOM 645 C C . LEU A 1 84 ? -9.819 0.213 7.442 1.00 98.25 84 LEU A C 1
ATOM 647 O O . LEU A 1 84 ? -9.767 -0.009 8.650 1.00 98.25 84 LEU A O 1
ATOM 651 N N . VAL A 1 85 ? -10.972 0.411 6.792 1.00 97.94 85 VAL A N 1
ATOM 652 C CA . VAL A 1 85 ? -12.305 0.277 7.413 1.00 97.94 85 VAL A CA 1
ATOM 653 C C . VAL A 1 85 ? -12.438 -1.086 8.095 1.00 97.94 85 VAL A C 1
ATOM 655 O O . VAL A 1 85 ? -12.799 -1.162 9.269 1.00 97.94 85 VAL A O 1
ATOM 658 N N . SER A 1 86 ? -12.070 -2.158 7.388 1.00 97.75 86 SER A N 1
ATOM 659 C CA . SER A 1 86 ? -12.158 -3.531 7.900 1.00 97.75 86 SER A CA 1
ATOM 660 C C . SER A 1 86 ? -11.164 -3.798 9.037 1.00 97.75 86 SER A C 1
ATOM 662 O O . SER A 1 86 ? -11.510 -4.435 10.027 1.00 97.75 86 SER A O 1
ATOM 664 N N . LEU A 1 87 ? -9.933 -3.289 8.923 1.00 97.25 87 LEU A N 1
ATOM 665 C CA . LEU A 1 87 ? -8.881 -3.477 9.926 1.00 97.25 87 LEU A CA 1
ATOM 666 C C . LEU A 1 87 ? -9.180 -2.756 11.239 1.00 97.25 87 LEU A C 1
ATOM 668 O O . LEU A 1 87 ? -8.900 -3.298 12.310 1.00 97.25 87 LEU A O 1
ATOM 672 N N . LEU A 1 88 ? -9.700 -1.533 11.154 1.00 97.25 88 LEU A N 1
ATOM 673 C CA . LEU A 1 88 ? -9.886 -0.633 12.292 1.00 97.25 88 LEU A CA 1
ATOM 674 C C . LEU A 1 88 ? -11.312 -0.653 12.851 1.00 97.25 88 LEU A C 1
ATOM 676 O O . LEU A 1 88 ? -11.518 -0.133 13.944 1.00 97.25 88 LEU A O 1
ATOM 680 N N . ALA A 1 89 ? -12.267 -1.252 12.131 1.00 96.69 89 ALA A N 1
ATOM 681 C CA . ALA A 1 89 ? -13.691 -1.263 12.468 1.00 96.69 89 ALA A CA 1
ATOM 682 C C . ALA A 1 89 ? -14.271 0.155 12.665 1.00 96.69 89 ALA A C 1
ATOM 684 O O . ALA A 1 89 ? -14.983 0.431 13.628 1.00 96.69 89 ALA A O 1
ATOM 685 N N . ILE A 1 90 ? -13.949 1.061 11.738 1.00 96.88 90 ILE A N 1
ATOM 686 C CA . ILE A 1 90 ? -14.412 2.461 11.705 1.00 96.88 90 ILE A CA 1
ATOM 687 C C . ILE A 1 90 ? -15.066 2.773 10.355 1.00 96.88 90 ILE A C 1
ATOM 689 O O . ILE A 1 90 ? -14.872 2.032 9.395 1.00 96.88 90 ILE A O 1
ATOM 693 N N . SER A 1 91 ? -15.827 3.866 10.255 1.00 96.38 91 SER A N 1
ATOM 694 C CA . SER A 1 91 ? -16.469 4.254 8.992 1.00 96.38 91 SER A CA 1
ATOM 695 C C . SER A 1 91 ? -15.472 4.786 7.955 1.00 96.38 91 SER A C 1
ATOM 697 O O . SER A 1 91 ? -14.381 5.260 8.286 1.00 96.38 91 SER A O 1
ATOM 699 N N . GLU A 1 92 ? -15.868 4.741 6.682 1.00 96.75 92 GLU A N 1
ATOM 700 C CA . GLU A 1 92 ? -15.070 5.262 5.565 1.00 96.75 92 GLU A CA 1
ATOM 701 C C . GLU A 1 92 ? -14.802 6.771 5.701 1.00 96.75 92 GLU A C 1
ATOM 703 O O . GLU A 1 92 ? -13.680 7.212 5.456 1.00 96.75 92 GLU A O 1
ATOM 708 N N . ASP A 1 93 ? -15.768 7.546 6.209 1.00 94.50 93 ASP A N 1
ATOM 709 C CA . ASP A 1 93 ? -15.607 8.986 6.476 1.00 94.50 93 ASP A CA 1
ATOM 710 C C . ASP A 1 93 ? -14.492 9.269 7.494 1.00 94.50 93 ASP A C 1
ATOM 712 O O . ASP A 1 93 ? -13.713 10.218 7.348 1.00 94.50 93 ASP A O 1
ATOM 716 N N . VAL A 1 94 ? -14.384 8.424 8.525 1.00 95.62 94 VAL A N 1
ATOM 717 C CA . VAL A 1 94 ? -13.322 8.526 9.531 1.00 95.62 94 VAL A CA 1
ATOM 718 C C . VAL A 1 94 ? -11.975 8.150 8.917 1.00 95.62 94 VAL A C 1
ATOM 720 O O . VAL A 1 94 ? -10.996 8.850 9.162 1.00 95.62 94 VAL A O 1
ATOM 723 N N . VAL A 1 95 ? -11.905 7.103 8.086 1.00 97.38 95 VAL A N 1
ATOM 724 C CA . VAL A 1 95 ? -10.677 6.741 7.347 1.00 97.38 95 VAL A CA 1
ATOM 725 C C . VAL A 1 95 ? -10.221 7.886 6.444 1.00 97.38 95 VAL A C 1
ATOM 727 O O . VAL A 1 95 ? -9.039 8.228 6.456 1.00 97.38 95 VAL A O 1
ATOM 730 N N . GLY A 1 96 ? -11.141 8.510 5.703 1.00 96.12 96 GLY A N 1
ATOM 731 C CA . GLY A 1 96 ? -10.848 9.675 4.868 1.00 96.12 96 GLY A CA 1
ATOM 732 C C . GLY A 1 96 ? -10.324 10.849 5.694 1.00 96.12 96 GLY A C 1
ATOM 733 O O . GLY A 1 96 ? -9.278 11.411 5.377 1.00 96.12 96 GLY A O 1
ATOM 734 N N . SER A 1 97 ? -10.986 11.153 6.813 1.00 94.38 97 SER A N 1
ATOM 735 C CA . SER A 1 97 ? -10.557 12.209 7.738 1.00 94.38 97 SER A CA 1
ATOM 736 C C . SER A 1 97 ? -9.168 11.931 8.326 1.00 94.38 97 SER A C 1
ATOM 738 O O . SER A 1 97 ? -8.334 12.831 8.397 1.00 94.38 97 SER A O 1
ATOM 740 N N . LEU A 1 98 ? -8.882 10.686 8.722 1.00 95.62 98 LEU A N 1
ATOM 741 C CA . LEU A 1 98 ? -7.561 10.287 9.209 1.00 95.62 98 LEU A CA 1
ATOM 742 C C . LEU A 1 98 ? -6.497 10.423 8.118 1.00 95.62 98 LEU A C 1
ATOM 744 O O . LEU A 1 98 ? -5.422 10.947 8.394 1.00 95.62 98 LEU A O 1
ATOM 748 N N . TRP A 1 99 ? -6.792 10.006 6.884 1.00 97.12 99 TRP A N 1
ATOM 749 C CA . TRP A 1 99 ? -5.869 10.150 5.760 1.00 97.12 99 TRP A CA 1
ATOM 750 C C . TRP A 1 99 ? -5.530 11.616 5.488 1.00 97.12 99 TRP A C 1
ATOM 752 O O . TRP A 1 99 ? -4.351 11.957 5.448 1.00 97.12 99 TRP A O 1
ATOM 762 N N . GLU A 1 100 ? -6.525 12.499 5.391 1.00 95.31 100 GLU A N 1
ATOM 763 C CA . GLU A 1 100 ? -6.276 13.922 5.124 1.00 95.31 100 GLU A CA 1
ATOM 764 C C . GLU A 1 100 ? -5.346 14.570 6.153 1.00 95.31 100 GLU A C 1
ATOM 766 O O . GLU A 1 100 ? -4.481 15.365 5.789 1.00 95.31 100 GLU A O 1
ATOM 771 N N . ASN A 1 101 ? -5.475 14.190 7.426 1.00 93.69 101 ASN A N 1
ATOM 772 C CA . ASN A 1 101 ? -4.687 14.779 8.507 1.00 93.69 101 ASN A CA 1
ATOM 773 C C . ASN A 1 101 ? -3.341 14.073 8.757 1.00 93.69 101 ASN A C 1
ATOM 775 O O . ASN A 1 101 ? -2.416 14.689 9.283 1.00 93.69 101 ASN A O 1
ATOM 779 N N . LEU A 1 102 ? -3.214 12.784 8.420 1.00 95.88 102 LEU A N 1
ATOM 780 C CA . LEU A 1 102 ? -2.054 11.959 8.791 1.00 95.88 102 LEU A CA 1
ATOM 781 C C . LEU A 1 102 ? -1.236 11.452 7.601 1.00 95.88 102 LEU A C 1
ATOM 783 O O . LEU A 1 102 ? -0.202 10.821 7.826 1.00 95.88 102 LEU A O 1
ATOM 787 N N . LYS A 1 103 ? -1.639 11.712 6.351 1.00 96.69 103 LYS A N 1
ATOM 788 C CA . LYS A 1 103 ? -0.947 11.186 5.162 1.00 96.69 103 LYS A CA 1
ATOM 789 C C . LYS A 1 103 ? 0.538 11.520 5.122 1.00 96.69 103 LYS A C 1
ATOM 791 O O . LYS A 1 103 ? 1.334 10.636 4.835 1.00 96.69 103 LYS A O 1
ATOM 796 N N . GLU A 1 104 ? 0.930 12.734 5.505 1.00 95.88 104 GLU A N 1
ATOM 797 C CA . GLU A 1 104 ? 2.344 13.129 5.580 1.00 95.88 104 GLU A CA 1
ATOM 798 C C . GLU A 1 104 ? 3.110 12.365 6.667 1.00 95.88 104 GLU A C 1
ATOM 800 O O . GLU A 1 104 ? 4.260 11.972 6.471 1.00 95.88 104 GLU A O 1
ATOM 805 N N . VAL A 1 105 ? 2.474 12.100 7.812 1.00 95.38 105 VAL A N 1
ATOM 806 C CA . VAL A 1 105 ? 3.080 11.306 8.891 1.00 95.38 105 VAL A CA 1
ATOM 807 C C . VAL A 1 105 ? 3.299 9.875 8.413 1.00 95.38 105 VAL A C 1
ATOM 809 O O . VAL A 1 105 ? 4.400 9.346 8.545 1.00 95.38 105 VAL A O 1
ATOM 812 N N . VAL A 1 106 ? 2.284 9.267 7.793 1.00 96.25 106 VAL A N 1
ATOM 813 C CA . VAL A 1 106 ? 2.381 7.932 7.186 1.00 96.25 106 VAL A CA 1
ATOM 814 C C . VAL A 1 106 ? 3.479 7.897 6.121 1.00 96.25 106 VAL A C 1
ATOM 816 O O . VAL A 1 106 ? 4.279 6.962 6.074 1.00 96.25 106 VAL A O 1
ATOM 819 N N . TRP A 1 107 ? 3.564 8.931 5.282 1.00 96.00 107 TRP A N 1
ATOM 820 C CA . TRP A 1 107 ? 4.521 8.977 4.182 1.00 96.00 107 TRP A CA 1
ATOM 821 C C . TRP A 1 107 ? 5.973 9.106 4.635 1.00 96.00 107 TRP A C 1
ATOM 823 O O . TRP A 1 107 ? 6.872 8.610 3.960 1.00 96.00 107 TRP A O 1
ATOM 833 N N . ASN A 1 108 ? 6.211 9.720 5.788 1.00 94.62 108 ASN A N 1
ATOM 834 C CA . ASN A 1 108 ? 7.554 9.906 6.334 1.00 94.62 108 ASN A CA 1
ATOM 835 C C . ASN A 1 108 ? 7.927 8.868 7.405 1.00 94.62 108 ASN A C 1
ATOM 837 O O . ASN A 1 108 ? 9.064 8.848 7.868 1.00 94.62 108 ASN A O 1
ATOM 841 N N . SER A 1 109 ? 6.996 7.989 7.783 1.00 93.31 109 SER A N 1
ATOM 842 C CA . SER A 1 109 ?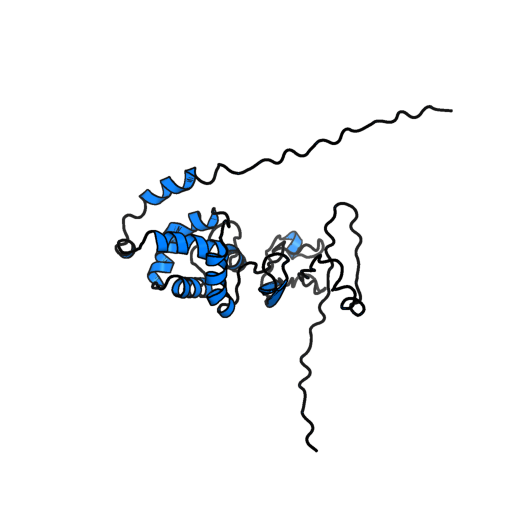 7.245 6.921 8.754 1.00 93.31 109 SER A CA 1
ATOM 843 C C . SER A 1 109 ? 8.045 5.763 8.147 1.00 93.31 109 SER A C 1
ATOM 845 O O . SER A 1 109 ? 7.899 5.440 6.963 1.00 93.31 109 SER A O 1
ATOM 847 N N . SER A 1 110 ? 8.870 5.119 8.976 1.00 90.25 110 SER A N 1
ATOM 848 C CA . SER A 1 110 ? 9.530 3.847 8.666 1.00 90.25 110 SER A CA 1
ATOM 849 C C . SER A 1 110 ? 8.687 2.648 9.111 1.00 90.25 110 SER A C 1
ATOM 851 O O . SER A 1 110 ? 7.890 2.727 10.049 1.00 90.25 110 SER A O 1
ATOM 853 N N . ASP A 1 111 ? 8.887 1.517 8.435 1.00 76.94 111 ASP A N 1
ATOM 854 C CA . ASP A 1 111 ? 8.180 0.259 8.690 1.00 76.94 111 ASP A CA 1
ATOM 855 C C . ASP A 1 111 ? 8.789 -0.520 9.869 1.00 76.94 111 ASP A C 1
ATOM 857 O O . ASP A 1 111 ? 9.361 -1.597 9.701 1.00 76.94 111 ASP A O 1
ATOM 861 N N . GLU A 1 112 ? 8.658 -0.001 11.089 1.00 85.19 112 GLU A N 1
ATOM 862 C CA . GLU A 1 112 ? 8.915 -0.792 12.299 1.00 85.19 112 GLU A CA 1
ATOM 863 C C . GLU A 1 112 ? 7.608 -1.413 12.800 1.00 85.19 112 GLU A C 1
ATOM 865 O O . GLU A 1 112 ? 6.885 -0.862 13.632 1.00 85.19 112 GLU A O 1
ATOM 870 N N . VAL A 1 113 ? 7.281 -2.585 12.254 1.00 88.25 113 VAL A N 1
ATOM 871 C CA . VAL A 1 113 ? 6.073 -3.343 12.602 1.00 88.25 113 VAL A CA 1
ATOM 872 C C . VAL A 1 113 ? 6.415 -4.682 13.240 1.00 88.25 113 VAL A C 1
ATOM 874 O O . VAL A 1 113 ? 7.285 -5.421 12.781 1.00 88.25 113 VAL A O 1
ATOM 877 N N . ASN A 1 114 ? 5.695 -5.011 14.311 1.00 91.81 114 ASN A N 1
ATOM 878 C CA . ASN A 1 114 ? 5.814 -6.307 14.964 1.00 91.81 114 ASN A CA 1
ATOM 879 C C . ASN A 1 114 ? 4.975 -7.382 14.247 1.00 91.81 114 ASN A C 1
ATOM 881 O O . ASN A 1 114 ? 4.110 -7.099 13.415 1.00 91.81 114 ASN A O 1
ATOM 885 N N . GLU A 1 115 ? 5.215 -8.639 14.612 1.00 90.81 115 GLU A N 1
ATOM 886 C CA . GLU A 1 115 ? 4.565 -9.797 13.996 1.00 90.81 115 GLU A CA 1
ATOM 887 C C . GLU A 1 115 ? 3.035 -9.806 14.164 1.00 90.81 115 GLU A C 1
ATOM 889 O O . GLU A 1 115 ? 2.313 -10.216 13.256 1.00 90.81 115 GLU A O 1
ATOM 894 N N . GLN A 1 116 ? 2.512 -9.321 15.295 1.00 93.56 116 GLN A N 1
ATOM 895 C CA . GLN A 1 116 ? 1.067 -9.284 15.543 1.00 93.56 116 GLN A CA 1
ATOM 896 C C . GLN A 1 116 ? 0.356 -8.328 14.577 1.00 93.56 116 GLN A C 1
ATOM 898 O O . GLN A 1 116 ? -0.680 -8.680 14.009 1.00 93.56 116 GLN A O 1
ATOM 903 N N . VAL A 1 117 ? 0.940 -7.149 14.338 1.00 94.19 117 VAL A N 1
ATOM 904 C CA . VAL A 1 117 ? 0.435 -6.171 13.362 1.00 94.19 117 VAL A CA 1
ATOM 905 C C . VAL A 1 117 ? 0.462 -6.768 11.954 1.00 94.19 117 VAL A C 1
ATOM 907 O O . VAL A 1 117 ? -0.531 -6.674 11.236 1.00 94.19 117 VAL A O 1
ATOM 910 N N . ILE A 1 118 ? 1.550 -7.450 11.581 1.00 93.38 118 ILE A N 1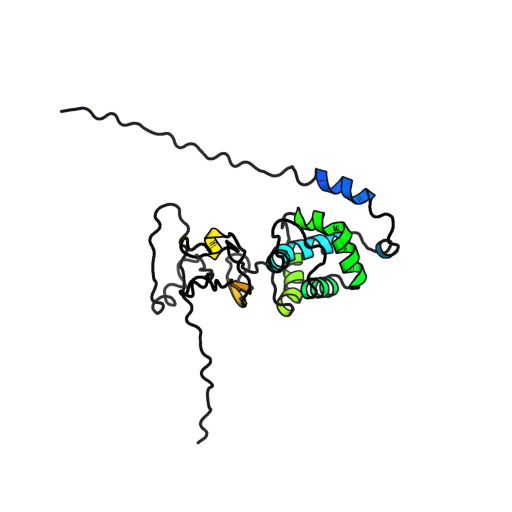
ATOM 911 C CA . ILE A 1 118 ? 1.689 -8.119 10.279 1.00 93.38 118 ILE A CA 1
ATOM 912 C C . ILE A 1 118 ? 0.607 -9.187 10.076 1.00 93.38 118 ILE A C 1
ATOM 914 O O . ILE A 1 118 ? -0.054 -9.205 9.037 1.00 93.38 118 ILE A O 1
ATOM 918 N N . ARG A 1 119 ? 0.399 -10.066 11.066 1.00 94.06 119 ARG A N 1
ATOM 919 C CA . ARG A 1 119 ? -0.622 -11.125 11.001 1.00 94.06 119 ARG A CA 1
ATOM 920 C C . ARG A 1 119 ? -2.022 -10.533 10.837 1.00 94.06 119 ARG A C 1
ATOM 922 O O . ARG A 1 119 ? -2.772 -10.987 9.974 1.00 94.06 119 ARG A O 1
ATOM 929 N N . ARG A 1 120 ? -2.354 -9.494 11.615 1.00 96.69 120 ARG A N 1
ATOM 930 C CA . ARG A 1 120 ? -3.646 -8.794 11.520 1.00 96.69 120 ARG A CA 1
ATOM 931 C C . ARG A 1 120 ? -3.823 -8.117 10.163 1.00 96.69 120 ARG A C 1
ATOM 933 O O . ARG A 1 120 ? -4.877 -8.274 9.560 1.00 96.69 120 ARG A O 1
ATOM 940 N N . TYR A 1 121 ? -2.796 -7.436 9.656 1.00 97.00 121 TYR A N 1
ATOM 941 C CA . TYR A 1 121 ? -2.827 -6.818 8.330 1.00 97.00 121 TYR A CA 1
ATOM 942 C C . TYR A 1 121 ? -3.094 -7.855 7.233 1.00 97.00 121 TYR A C 1
ATOM 944 O O . TYR A 1 121 ? -4.047 -7.715 6.470 1.00 97.00 121 TYR A O 1
ATOM 952 N N . ASN A 1 122 ? -2.310 -8.939 7.197 1.00 95.56 122 ASN A N 1
ATOM 953 C CA . ASN A 1 122 ? -2.428 -9.980 6.174 1.00 95.56 122 ASN A CA 1
ATOM 954 C C . ASN A 1 122 ? -3.785 -10.683 6.165 1.00 95.56 122 ASN A C 1
ATOM 956 O O . ASN A 1 122 ? -4.258 -11.041 5.088 1.00 95.56 122 ASN A O 1
ATOM 960 N N . HIS A 1 123 ? -4.423 -10.849 7.327 1.00 96.06 123 HIS A N 1
ATOM 961 C CA . HIS A 1 123 ? -5.746 -11.464 7.415 1.00 96.06 123 HIS A CA 1
ATOM 962 C C . HIS A 1 123 ? -6.772 -10.777 6.494 1.00 96.06 123 HIS A C 1
ATOM 964 O O . HIS A 1 123 ? -7.519 -11.457 5.795 1.00 96.06 123 HIS A O 1
ATOM 970 N N . PHE A 1 124 ? -6.752 -9.441 6.432 1.00 97.62 124 PHE A N 1
ATOM 971 C CA . PHE A 1 124 ? -7.664 -8.656 5.593 1.00 97.62 124 PHE A CA 1
ATOM 972 C C . PHE A 1 124 ? -7.054 -8.270 4.239 1.00 97.62 124 PHE A C 1
ATOM 974 O O . PHE A 1 124 ? -7.749 -8.249 3.222 1.00 97.62 124 PHE A O 1
ATOM 981 N N . ALA A 1 125 ? -5.752 -7.978 4.196 1.00 96.88 125 ALA A N 1
ATOM 982 C CA . ALA A 1 125 ? -5.072 -7.494 2.996 1.00 96.88 125 ALA A CA 1
ATOM 983 C C . ALA A 1 125 ? -5.119 -8.509 1.847 1.00 96.88 125 ALA A C 1
ATOM 985 O O . ALA A 1 125 ? -5.355 -8.125 0.699 1.00 96.88 125 ALA A O 1
ATOM 986 N N . LEU A 1 126 ? -4.986 -9.806 2.154 1.00 95.69 126 LEU A N 1
ATOM 987 C CA . LEU A 1 126 ? -4.915 -10.853 1.133 1.00 95.69 126 LEU A CA 1
ATOM 988 C C . LEU A 1 126 ? -6.180 -10.938 0.273 1.00 95.69 126 LEU A C 1
ATOM 990 O O . LEU A 1 126 ? -6.107 -11.189 -0.933 1.00 95.69 126 LEU A O 1
ATOM 994 N N . GLN A 1 127 ? -7.338 -10.701 0.888 1.00 94.62 127 GLN A N 1
ATOM 995 C CA . GLN A 1 127 ? -8.633 -10.674 0.207 1.00 94.62 127 GLN A CA 1
ATOM 996 C C . GLN A 1 127 ? -8.801 -9.417 -0.661 1.00 94.62 127 GLN A C 1
ATOM 998 O O . GLN A 1 127 ? -9.576 -9.427 -1.611 1.00 94.62 127 GLN A O 1
ATOM 1003 N N . ASN A 1 128 ? -8.028 -8.367 -0.373 1.00 93.56 128 ASN A N 1
ATOM 1004 C CA . ASN A 1 128 ? -8.051 -7.075 -1.057 1.00 93.56 128 ASN A CA 1
ATOM 1005 C C . ASN A 1 128 ? -6.923 -6.915 -2.094 1.00 93.56 128 ASN A C 1
ATOM 1007 O O . ASN A 1 128 ? -6.660 -5.803 -2.542 1.00 93.56 128 ASN A O 1
ATOM 1011 N N . GLY A 1 129 ? -6.245 -8.001 -2.484 1.00 92.75 129 GLY A N 1
ATOM 1012 C CA . GLY A 1 129 ? -5.224 -7.953 -3.539 1.00 92.75 129 GLY A CA 1
ATOM 1013 C C . GLY A 1 129 ? -3.868 -7.385 -3.104 1.00 92.75 129 GLY A C 1
ATOM 1014 O O . GLY A 1 129 ? -3.057 -7.036 -3.958 1.00 92.75 129 GLY A O 1
ATOM 1015 N N . THR A 1 130 ? -3.601 -7.286 -1.798 1.00 95.44 130 THR A N 1
ATOM 1016 C CA . THR A 1 130 ? -2.303 -6.837 -1.274 1.00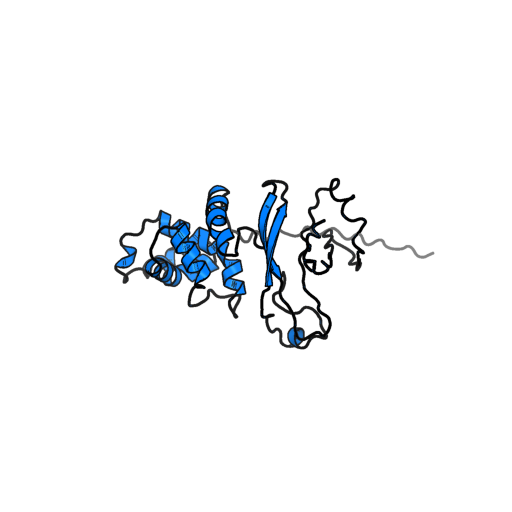 95.44 130 THR A CA 1
ATOM 1017 C C . THR A 1 130 ? -1.842 -7.686 -0.086 1.00 95.44 130 THR A C 1
ATOM 1019 O O . THR A 1 130 ? -2.536 -8.600 0.356 1.00 95.44 130 THR A O 1
ATOM 1022 N N . SER A 1 131 ? -0.625 -7.463 0.403 1.00 95.75 131 SER A N 1
ATOM 1023 C CA . SER A 1 131 ? -0.056 -8.210 1.526 1.00 95.75 131 SER A CA 1
ATOM 1024 C C . SER A 1 131 ? 1.119 -7.468 2.157 1.00 95.75 131 SER A C 1
ATOM 1026 O O . SER A 1 131 ? 1.792 -6.655 1.525 1.00 95.75 131 SER A O 1
ATOM 1028 N N . TYR A 1 132 ? 1.443 -7.815 3.398 1.00 94.56 132 TYR A N 1
ATOM 1029 C CA . TYR A 1 132 ? 2.772 -7.578 3.944 1.00 94.56 132 TYR A CA 1
ATOM 1030 C C . TYR A 1 132 ? 3.807 -8.298 3.069 1.00 94.56 132 TYR A C 1
ATOM 1032 O O . TYR A 1 132 ? 3.575 -9.427 2.629 1.00 94.56 132 TYR A O 1
ATOM 1040 N N . ARG A 1 133 ? 4.933 -7.633 2.785 1.00 92.19 133 ARG A N 1
ATOM 1041 C CA . ARG A 1 133 ? 5.948 -8.081 1.809 1.00 92.19 133 ARG A CA 1
ATOM 1042 C C . ARG A 1 133 ? 5.393 -8.345 0.405 1.00 92.19 133 ARG A C 1
ATOM 1044 O O . ARG A 1 133 ? 5.906 -9.209 -0.305 1.00 92.19 133 ARG A O 1
ATOM 1051 N N . HIS A 1 134 ? 4.369 -7.595 -0.006 1.00 94.06 134 HIS A N 1
ATOM 1052 C CA . HIS A 1 134 ? 4.025 -7.495 -1.422 1.00 94.06 134 HIS A CA 1
ATOM 1053 C C . HIS A 1 134 ? 5.273 -7.038 -2.193 1.00 94.06 134 HIS A C 1
ATOM 1055 O O . HIS A 1 134 ? 5.924 -6.060 -1.823 1.00 94.06 134 HIS A O 1
ATOM 1061 N N . LEU A 1 135 ? 5.642 -7.791 -3.224 1.00 92.81 135 LEU A N 1
ATOM 1062 C CA . LEU A 1 135 ? 6.816 -7.522 -4.046 1.00 92.81 135 LEU A CA 1
ATOM 1063 C C . LEU A 1 135 ? 6.469 -6.573 -5.196 1.00 92.81 135 LEU A C 1
ATOM 1065 O O . LEU A 1 135 ? 5.516 -6.814 -5.936 1.00 92.81 135 LEU A O 1
ATOM 1069 N N . TYR A 1 136 ? 7.275 -5.527 -5.365 1.00 89.56 136 TYR A N 1
ATOM 1070 C CA . TYR A 1 136 ? 7.108 -4.494 -6.391 1.00 89.56 136 TYR A CA 1
ATOM 1071 C C . TYR A 1 136 ? 8.384 -4.325 -7.211 1.00 89.56 136 TYR A C 1
ATOM 1073 O O . TYR A 1 136 ? 9.454 -4.494 -6.627 1.00 89.56 136 TYR A O 1
ATOM 1081 N N . PRO A 1 137 ? 8.301 -3.930 -8.505 1.00 87.75 137 PRO A N 1
ATOM 1082 C CA . PRO A 1 137 ? 9.452 -3.653 -9.380 1.00 87.75 137 PRO A CA 1
ATOM 1083 C C . PRO A 1 137 ? 10.471 -2.734 -8.723 1.00 87.75 137 PRO A C 1
ATOM 1085 O O . PRO A 1 137 ? 10.069 -1.747 -8.111 1.00 87.75 137 PRO A O 1
ATOM 1088 N N . PRO A 1 138 ? 11.787 -3.018 -8.853 1.00 85.75 138 PRO A N 1
ATOM 1089 C CA . PRO A 1 138 ? 12.789 -2.200 -8.176 1.00 85.75 138 PRO A CA 1
ATOM 1090 C C . PRO A 1 138 ? 12.861 -0.813 -8.826 1.00 85.75 138 PRO A C 1
ATOM 1092 O O . PRO A 1 138 ? 13.290 0.157 -8.214 1.00 85.75 138 PRO A O 1
ATOM 1095 N N . SER A 1 139 ? 12.426 -0.732 -10.085 1.00 87.56 139 SER A N 1
ATOM 1096 C CA . SER A 1 139 ? 12.266 0.482 -10.858 1.00 87.56 139 SER A CA 1
ATOM 1097 C C . SER A 1 139 ? 10.856 0.499 -11.446 1.00 87.56 139 SER A C 1
ATOM 1099 O O . SER A 1 139 ? 10.482 -0.458 -12.131 1.00 87.56 139 SER A O 1
ATOM 1101 N N . PRO A 1 140 ? 10.090 1.588 -11.261 1.00 89.56 140 PRO A N 1
ATOM 1102 C CA . PRO A 1 140 ? 8.841 1.795 -11.980 1.00 89.56 140 PRO A CA 1
ATOM 1103 C C . PRO A 1 140 ? 9.075 2.260 -13.428 1.00 89.56 140 PRO A C 1
ATOM 1105 O O . PRO A 1 140 ? 8.117 2.467 -14.164 1.00 89.56 140 PRO A O 1
ATOM 1108 N N . PHE A 1 141 ? 10.327 2.450 -13.854 1.00 90.25 141 PHE A N 1
ATOM 1109 C CA . PHE A 1 141 ? 10.704 2.918 -15.190 1.00 90.25 141 PHE A CA 1
ATOM 1110 C C . PHE A 1 141 ? 11.290 1.793 -16.040 1.00 90.25 141 PHE A C 1
ATOM 1112 O O . PHE A 1 141 ? 11.929 0.873 -15.518 1.00 90.25 141 PHE A O 1
ATOM 1119 N N . CYS A 1 142 ? 11.145 1.911 -17.363 1.00 89.69 142 CYS A N 1
ATOM 1120 C CA . CYS A 1 142 ? 11.839 1.029 -18.292 1.00 89.69 142 CYS A CA 1
ATOM 1121 C C . CYS A 1 142 ? 13.355 1.238 -18.179 1.00 89.69 142 CYS A C 1
ATOM 1123 O O . CYS A 1 142 ? 13.835 2.364 -18.277 1.00 89.69 142 CYS A O 1
ATOM 1125 N N . GLN A 1 143 ? 14.104 0.149 -18.003 1.00 88.69 143 GLN A N 1
ATOM 1126 C CA . GLN A 1 143 ? 15.566 0.185 -17.895 1.00 88.69 143 GLN A CA 1
ATOM 1127 C C . GLN A 1 143 ? 16.279 -0.091 -19.228 1.00 88.69 143 GLN A C 1
ATOM 1129 O O . GLN A 1 143 ? 17.503 -0.073 -19.278 1.00 88.69 143 GLN A O 1
ATOM 1134 N N . VAL A 1 144 ? 15.538 -0.349 -20.313 1.00 88.81 144 VAL A N 1
ATOM 1135 C CA . VAL A 1 144 ? 16.111 -0.618 -21.641 1.00 88.81 144 VAL A CA 1
ATOM 1136 C C . VAL A 1 144 ? 16.503 0.712 -22.296 1.00 88.81 144 VAL A C 1
ATOM 1138 O O . VAL A 1 144 ? 15.600 1.478 -22.635 1.00 88.81 144 VAL A O 1
ATOM 1141 N N . PRO A 1 145 ? 17.799 0.998 -22.535 1.00 89.44 145 PRO A N 1
ATOM 1142 C CA . PRO A 1 145 ? 18.233 2.318 -23.008 1.00 89.44 145 PRO A CA 1
ATOM 1143 C C . PRO A 1 145 ? 17.658 2.719 -24.371 1.00 89.44 145 PRO A C 1
ATOM 1145 O O . PRO A 1 145 ? 17.451 3.899 -24.629 1.00 89.44 145 PRO A O 1
ATOM 1148 N N . SER A 1 146 ? 17.367 1.743 -25.238 1.00 87.69 146 SER A N 1
ATOM 1149 C CA . SER A 1 146 ? 16.761 1.969 -26.556 1.00 87.69 146 SER A CA 1
ATOM 1150 C C . SER A 1 146 ? 15.241 2.171 -26.521 1.00 87.69 146 SER A C 1
ATOM 1152 O O . SER A 1 146 ? 14.633 2.417 -27.560 1.00 87.69 146 SER A O 1
ATOM 1154 N N . CYS A 1 147 ? 14.598 2.059 -25.354 1.00 89.12 147 CYS A N 1
ATOM 1155 C CA . CYS A 1 147 ? 13.158 2.243 -25.232 1.00 89.12 147 CYS A CA 1
ATOM 1156 C C . CYS A 1 147 ? 12.798 3.736 -25.101 1.00 89.12 147 CYS A C 1
ATOM 1158 O O . CYS A 1 147 ? 13.332 4.404 -24.211 1.00 89.12 147 CYS A O 1
ATOM 1160 N N . PRO A 1 148 ? 11.820 4.257 -25.870 1.00 90.50 148 PRO A N 1
ATOM 1161 C CA . PRO A 1 148 ? 11.364 5.644 -25.733 1.00 90.50 148 PRO A CA 1
ATOM 1162 C C . PRO A 1 148 ? 10.935 6.020 -24.304 1.00 90.50 148 PRO A C 1
ATOM 1164 O O . PRO A 1 148 ? 11.183 7.138 -23.857 1.00 90.50 148 PRO A O 1
ATOM 1167 N N . HIS A 1 149 ? 10.352 5.075 -23.553 1.00 89.50 149 HIS A N 1
ATOM 1168 C CA . HIS A 1 149 ? 9.933 5.303 -22.164 1.00 89.50 149 HIS A CA 1
ATOM 1169 C C . HIS A 1 149 ? 11.099 5.447 -21.180 1.00 89.50 149 HIS A C 1
ATOM 1171 O O . HIS A 1 149 ? 10.949 6.110 -20.153 1.00 89.50 149 HIS A O 1
ATOM 1177 N N . ALA A 1 150 ? 12.248 4.829 -21.473 1.00 90.31 150 ALA A N 1
ATOM 1178 C CA . ALA A 1 150 ? 13.446 4.996 -20.657 1.00 90.31 150 ALA A CA 1
ATOM 1179 C C . ALA A 1 150 ? 13.984 6.428 -20.798 1.00 90.31 150 ALA A C 1
ATOM 1181 O O . ALA A 1 150 ? 14.276 7.081 -19.796 1.00 90.31 150 ALA A O 1
ATOM 1182 N N . ALA A 1 151 ? 14.021 6.949 -22.030 1.00 90.12 151 ALA A N 1
ATOM 1183 C CA . ALA A 1 151 ? 14.446 8.319 -22.315 1.00 90.12 151 ALA A CA 1
ATOM 1184 C C . ALA A 1 151 ? 13.506 9.365 -21.694 1.00 90.12 151 ALA A C 1
ATOM 1186 O O . ALA A 1 151 ? 13.965 10.336 -21.096 1.00 90.12 151 ALA A O 1
ATOM 1187 N N . SER A 1 152 ? 12.189 9.148 -21.776 1.00 90.94 152 SER A N 1
ATOM 1188 C CA . SER A 1 152 ? 11.195 10.072 -21.220 1.00 90.94 152 SER A CA 1
ATOM 1189 C C . SER A 1 152 ? 11.032 9.977 -19.699 1.00 90.94 152 SER A C 1
ATOM 1191 O O . SER A 1 152 ? 10.250 10.743 -19.133 1.00 90.94 152 SER A O 1
ATOM 1193 N N . LYS A 1 153 ? 11.702 9.017 -19.036 1.00 89.06 153 LYS A N 1
ATOM 1194 C CA . LYS A 1 153 ? 11.523 8.690 -17.607 1.00 89.06 153 LYS A CA 1
ATOM 1195 C C . LYS A 1 153 ? 10.047 8.592 -17.215 1.00 89.06 153 LYS A C 1
ATOM 1197 O O . LYS A 1 153 ? 9.643 8.995 -16.127 1.00 89.06 153 LYS A O 1
ATOM 1202 N N . THR A 1 154 ? 9.212 8.100 -18.127 1.00 88.50 154 THR A N 1
ATOM 1203 C CA . THR A 1 154 ? 7.783 7.950 -17.859 1.00 88.50 154 THR A CA 1
ATOM 1204 C C . THR A 1 154 ? 7.575 6.654 -17.079 1.00 88.50 154 THR A C 1
ATOM 1206 O O . THR A 1 154 ? 8.036 5.605 -17.539 1.00 88.50 154 THR A O 1
ATOM 1209 N N . PRO A 1 155 ? 6.905 6.692 -15.913 1.00 88.81 155 PRO A N 1
ATOM 1210 C CA . PRO A 1 155 ? 6.588 5.481 -15.170 1.00 88.81 155 PRO A CA 1
ATOM 1211 C C . PRO A 1 155 ? 5.777 4.512 -16.028 1.00 88.81 155 PRO A C 1
ATOM 1213 O O . PRO A 1 155 ? 4.858 4.923 -16.747 1.00 88.81 155 PRO A O 1
ATOM 1216 N N . LEU A 1 156 ? 6.115 3.228 -15.945 1.00 89.44 156 LEU A N 1
ATOM 1217 C CA . LEU A 1 156 ? 5.345 2.161 -16.561 1.00 89.44 156 LEU A CA 1
ATOM 1218 C C . LEU A 1 156 ? 3.947 2.133 -15.946 1.00 89.44 156 LEU A C 1
ATOM 1220 O O . LEU A 1 156 ? 3.770 2.293 -14.739 1.00 89.44 156 LEU A O 1
ATOM 1224 N N . ARG A 1 157 ? 2.951 1.956 -16.808 1.00 83.56 157 ARG A N 1
ATOM 1225 C CA . ARG A 1 157 ? 1.538 1.892 -16.434 1.00 83.56 157 ARG A CA 1
ATOM 1226 C C . ARG A 1 157 ? 1.070 0.448 -16.563 1.00 83.56 157 ARG A C 1
ATOM 1228 O O . ARG A 1 157 ? 1.729 -0.343 -17.229 1.00 83.56 157 ARG A O 1
ATOM 1235 N N . GLU A 1 158 ? -0.070 0.139 -15.957 1.00 85.56 158 GLU A N 1
ATOM 1236 C CA . GLU A 1 158 ? -0.708 -1.188 -16.019 1.00 85.56 158 GLU A CA 1
ATOM 1237 C C . GLU A 1 158 ? 0.053 -2.251 -15.211 1.00 85.56 158 GLU A C 1
ATOM 1239 O O . GLU A 1 158 ? 0.596 -3.209 -15.772 1.00 85.56 158 GLU A O 1
ATOM 1244 N N . PRO A 1 159 ? 0.110 -2.091 -13.874 1.00 90.62 159 PRO A N 1
ATOM 1245 C CA . PRO A 1 159 ? 0.597 -3.156 -13.015 1.00 90.62 159 PRO A CA 1
ATOM 1246 C C . PRO A 1 159 ? -0.245 -4.418 -13.201 1.00 90.62 159 PRO A C 1
ATOM 1248 O O . PRO A 1 159 ? -1.472 -4.371 -13.246 1.00 90.62 159 PRO A O 1
ATOM 1251 N N . SER A 1 160 ? 0.433 -5.556 -13.303 1.00 90.69 160 SER A N 1
ATOM 1252 C CA . SER A 1 160 ? -0.186 -6.878 -13.267 1.00 90.69 160 SER A CA 1
ATOM 1253 C C . SER A 1 160 ? 0.231 -7.574 -11.982 1.00 90.69 160 SER A C 1
ATOM 1255 O O . SER A 1 160 ? 1.422 -7.835 -11.781 1.00 90.69 160 SER A O 1
ATOM 1257 N N . THR A 1 161 ? -0.747 -7.851 -11.126 1.00 91.25 161 THR A N 1
ATOM 1258 C CA . THR A 1 161 ? -0.551 -8.396 -9.781 1.00 91.25 161 THR A CA 1
ATOM 1259 C C . THR A 1 161 ? -0.973 -9.863 -9.727 1.00 91.25 161 THR A C 1
ATOM 1261 O O . THR A 1 161 ? -2.038 -10.233 -10.218 1.00 91.25 161 THR A O 1
ATOM 1264 N N . TYR A 1 162 ? -0.142 -10.705 -9.113 1.00 92.56 162 TYR A N 1
ATOM 1265 C CA . TYR A 1 162 ? -0.330 -12.152 -9.024 1.00 92.56 162 TYR A CA 1
ATOM 1266 C C . TYR A 1 162 ? -0.196 -12.627 -7.582 1.00 92.56 162 TYR A C 1
ATOM 1268 O O . TYR A 1 162 ? 0.587 -12.076 -6.807 1.00 92.56 162 TYR A O 1
ATOM 1276 N N . ARG A 1 163 ? -0.925 -13.689 -7.232 1.00 93.38 163 ARG A N 1
ATOM 1277 C CA . ARG A 1 163 ? -0.714 -14.405 -5.970 1.00 93.38 163 ARG A CA 1
ATOM 1278 C C . ARG A 1 163 ? 0.590 -15.192 -6.038 1.00 93.38 163 ARG A C 1
ATOM 1280 O O . ARG A 1 163 ? 0.888 -15.813 -7.055 1.00 93.38 163 ARG A O 1
ATOM 1287 N N . ALA A 1 164 ? 1.338 -15.184 -4.947 1.00 90.94 164 ALA A N 1
ATOM 1288 C CA . ALA A 1 164 ? 2.573 -15.934 -4.796 1.00 90.94 164 ALA A CA 1
ATOM 1289 C C . ALA A 1 164 ? 2.740 -16.408 -3.344 1.00 90.94 164 ALA A C 1
ATOM 1291 O O . ALA A 1 164 ? 2.018 -15.984 -2.441 1.00 90.94 164 ALA A O 1
ATOM 1292 N N . THR A 1 165 ? 3.721 -17.279 -3.120 1.00 90.50 165 THR A N 1
ATOM 1293 C CA . THR A 1 165 ? 4.128 -17.707 -1.779 1.00 90.50 165 THR A CA 1
ATOM 1294 C C . THR A 1 165 ? 5.578 -17.305 -1.566 1.00 90.50 165 THR A C 1
ATOM 1296 O O . THR A 1 165 ? 6.468 -17.760 -2.283 1.00 90.50 165 THR A O 1
ATOM 1299 N N . LEU A 1 166 ? 5.816 -16.441 -0.584 1.00 87.06 166 LEU A N 1
ATOM 1300 C CA . LEU A 1 166 ? 7.141 -16.055 -0.133 1.00 87.06 166 LEU A CA 1
ATOM 1301 C C . LEU A 1 166 ? 7.602 -17.051 0.920 1.00 87.06 166 LEU A C 1
ATOM 1303 O O . LEU A 1 166 ? 7.073 -17.101 2.026 1.00 87.06 166 LEU A O 1
ATOM 1307 N N . PHE A 1 167 ? 8.615 -17.829 0.588 1.00 84.88 167 PHE A N 1
ATOM 1308 C CA . PHE A 1 167 ? 9.298 -18.644 1.574 1.00 84.88 167 PHE A CA 1
ATOM 1309 C C . PHE A 1 167 ? 10.303 -17.753 2.310 1.00 84.88 167 PHE A C 1
ATOM 1311 O O . PHE A 1 167 ? 10.913 -16.861 1.725 1.00 84.88 167 PHE A O 1
ATOM 1318 N N . THR A 1 168 ? 10.449 -17.948 3.611 1.00 84.62 168 THR A N 1
ATOM 1319 C CA . THR A 1 168 ? 11.356 -17.179 4.463 1.00 84.62 168 THR A CA 1
ATOM 1320 C C . THR A 1 168 ? 11.969 -18.116 5.495 1.00 84.62 168 THR A C 1
ATOM 1322 O O . THR A 1 168 ? 11.336 -19.089 5.901 1.00 84.62 168 THR A O 1
ATOM 1325 N N . LEU A 1 169 ? 13.197 -17.833 5.937 1.00 86.31 169 LEU A N 1
ATOM 1326 C CA . LEU A 1 169 ? 13.835 -18.640 6.984 1.00 86.31 169 LEU A CA 1
ATOM 1327 C C . LEU A 1 169 ? 13.150 -18.467 8.347 1.00 86.31 169 LEU A C 1
ATOM 1329 O O . LEU A 1 169 ? 13.033 -19.431 9.094 1.00 86.31 169 LEU A O 1
ATOM 1333 N N . ARG A 1 170 ? 12.711 -17.243 8.669 1.00 84.56 170 ARG A N 1
ATOM 1334 C CA . ARG A 1 170 ? 12.149 -16.902 9.983 1.00 84.56 170 ARG A CA 1
ATOM 1335 C C . ARG A 1 170 ? 10.655 -17.196 10.093 1.00 84.56 170 AR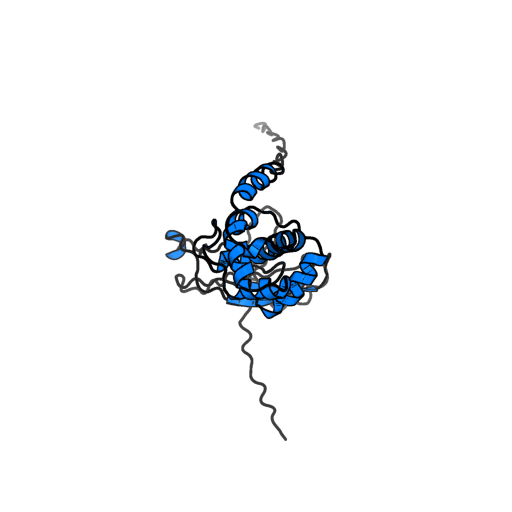G A C 1
ATOM 1337 O O . ARG A 1 170 ? 10.219 -17.737 11.099 1.00 84.56 170 ARG A O 1
ATOM 1344 N N . ASP A 1 171 ? 9.891 -16.824 9.070 1.00 82.19 171 ASP A N 1
ATOM 1345 C CA . ASP A 1 171 ? 8.425 -16.782 9.119 1.00 82.19 171 ASP A CA 1
ATOM 1346 C C . ASP A 1 171 ? 7.791 -17.964 8.351 1.00 82.19 171 ASP A C 1
ATOM 1348 O O . ASP A 1 171 ? 6.571 -18.055 8.225 1.00 82.19 171 ASP A O 1
ATOM 1352 N N . GLY A 1 172 ? 8.612 -18.874 7.810 1.00 87.00 172 GLY A N 1
ATOM 1353 C CA . GLY A 1 172 ? 8.169 -19.993 6.980 1.00 87.00 172 GLY A CA 1
ATOM 1354 C C . GLY A 1 172 ? 7.579 -19.531 5.646 1.00 87.00 172 GLY A C 1
ATOM 1355 O O . GLY A 1 172 ? 8.134 -18.656 4.978 1.00 87.00 172 GLY A O 1
ATOM 1356 N N . THR A 1 173 ? 6.471 -20.146 5.231 1.00 88.00 173 THR A N 1
ATOM 1357 C CA . THR A 1 173 ? 5.747 -19.789 4.002 1.00 88.00 173 THR A CA 1
ATOM 1358 C C . THR A 1 173 ? 4.712 -18.703 4.266 1.00 88.00 173 THR A C 1
ATOM 1360 O O . THR A 1 173 ? 3.794 -18.902 5.060 1.00 88.00 173 THR A O 1
ATOM 1363 N N . LEU A 1 174 ? 4.805 -17.591 3.545 1.00 88.06 174 LEU A N 1
ATOM 1364 C CA . LEU A 1 174 ? 3.876 -16.473 3.624 1.00 88.06 174 LEU A CA 1
ATOM 1365 C C . LEU A 1 174 ? 3.130 -16.311 2.296 1.00 88.06 174 LEU A C 1
ATOM 1367 O O . LEU A 1 174 ? 3.779 -16.145 1.262 1.00 88.06 174 LEU A O 1
ATOM 1371 N N . PRO A 1 175 ? 1.788 -16.314 2.281 1.00 91.94 175 PRO A N 1
ATOM 1372 C CA . PRO A 1 175 ? 1.052 -15.883 1.101 1.00 91.94 175 PRO A CA 1
ATOM 1373 C C . PRO A 1 175 ? 1.316 -14.393 0.870 1.00 91.94 175 PRO A C 1
ATOM 1375 O O . PRO A 1 175 ? 1.193 -13.580 1.789 1.00 91.94 175 PRO A O 1
ATOM 1378 N N . ILE A 1 176 ? 1.689 -14.042 -0.355 1.00 94.00 176 ILE A N 1
ATOM 1379 C CA . ILE A 1 176 ? 1.957 -12.664 -0.759 1.00 94.00 176 ILE A CA 1
ATOM 1380 C C . ILE A 1 176 ? 1.341 -12.366 -2.124 1.00 94.00 176 ILE A C 1
ATOM 1382 O O . ILE A 1 176 ? 0.920 -13.265 -2.857 1.00 94.00 176 ILE A O 1
ATOM 1386 N N . TYR A 1 177 ? 1.357 -11.093 -2.491 1.00 93.88 177 TYR A N 1
ATOM 1387 C CA . TYR A 1 177 ? 1.212 -10.674 -3.876 1.00 93.88 177 TYR A CA 1
ATOM 1388 C C . TYR A 1 177 ? 2.559 -10.252 -4.467 1.00 93.88 177 TYR A C 1
ATOM 1390 O O . TYR A 1 177 ? 3.468 -9.801 -3.766 1.00 93.88 177 TYR A O 1
ATOM 1398 N N . THR A 1 178 ? 2.695 -10.418 -5.777 1.00 93.31 178 THR A N 1
ATOM 1399 C CA . THR A 1 178 ? 3.800 -9.875 -6.567 1.00 93.31 178 THR A CA 1
ATOM 1400 C C . THR A 1 178 ? 3.227 -9.066 -7.712 1.00 93.31 178 THR A C 1
ATOM 1402 O O . THR A 1 178 ? 2.317 -9.522 -8.406 1.00 93.31 178 THR A O 1
ATOM 1405 N N . THR A 1 179 ? 3.746 -7.862 -7.909 1.00 92.12 179 THR A N 1
ATOM 1406 C CA . THR A 1 179 ? 3.348 -6.996 -9.009 1.00 92.12 179 THR A CA 1
ATOM 1407 C C . THR A 1 179 ? 4.466 -6.901 -10.037 1.00 92.12 179 THR A C 1
ATOM 1409 O O . THR A 1 179 ? 5.635 -6.711 -9.712 1.00 92.12 179 THR A O 1
ATOM 1412 N N . SER A 1 180 ? 4.090 -7.008 -11.306 1.00 90.00 180 SER A N 1
ATOM 1413 C CA . SER A 1 180 ? 4.952 -6.759 -12.461 1.00 90.00 180 SER A CA 1
ATOM 1414 C C . SER A 1 180 ? 4.465 -5.529 -13.221 1.00 90.00 180 SER A C 1
ATOM 1416 O O . SER A 1 180 ? 3.273 -5.222 -13.215 1.00 90.00 180 SER A O 1
ATOM 1418 N N . LEU A 1 181 ? 5.382 -4.835 -13.890 1.00 88.31 181 LEU A N 1
ATOM 1419 C CA . LEU A 1 181 ? 5.073 -3.709 -14.769 1.00 88.31 181 LEU A CA 1
ATOM 1420 C C . LEU A 1 181 ? 5.458 -4.066 -16.205 1.00 88.31 181 LEU A C 1
ATOM 1422 O O . LEU A 1 181 ? 6.501 -4.683 -16.441 1.00 88.31 181 LEU A O 1
ATOM 1426 N N . TYR A 1 182 ? 4.621 -3.668 -17.163 1.00 86.44 182 TYR A N 1
ATOM 1427 C CA . TYR A 1 182 ? 4.827 -3.940 -18.583 1.00 86.44 182 TYR A CA 1
ATOM 1428 C C . TYR A 1 182 ? 5.222 -2.671 -19.345 1.00 86.44 182 TYR A C 1
ATOM 1430 O O . TYR A 1 182 ? 4.626 -1.608 -19.180 1.00 86.44 182 TYR A O 1
ATOM 1438 N N . CYS A 1 183 ? 6.231 -2.781 -20.214 1.00 87.50 183 CYS A N 1
ATOM 1439 C CA . CYS A 1 183 ? 6.630 -1.701 -21.110 1.00 87.50 183 CYS A CA 1
ATOM 1440 C C . CYS A 1 183 ? 6.138 -1.966 -22.536 1.00 87.50 183 CYS A C 1
ATOM 1442 O O . CYS A 1 183 ? 6.644 -2.857 -23.209 1.00 87.50 183 CYS A O 1
ATOM 1444 N N . ARG A 1 184 ? 5.213 -1.131 -23.027 1.00 86.62 184 ARG A N 1
ATOM 1445 C CA . ARG A 1 184 ? 4.710 -1.183 -24.416 1.00 86.62 184 ARG A CA 1
ATOM 1446 C C . ARG A 1 184 ? 5.709 -0.680 -25.466 1.00 86.62 184 ARG A C 1
ATOM 1448 O O . ARG A 1 184 ? 5.510 -0.900 -26.651 1.00 86.62 184 ARG A O 1
ATOM 1455 N N . GLY A 1 185 ? 6.742 0.053 -25.045 1.00 81.38 185 GLY A N 1
ATOM 1456 C CA . GLY A 1 185 ? 7.658 0.755 -25.952 1.00 81.38 185 GLY A CA 1
ATOM 1457 C C . GLY A 1 185 ? 8.764 -0.123 -26.538 1.00 81.38 185 GLY A C 1
ATOM 1458 O O . GLY A 1 185 ? 9.407 0.270 -27.504 1.00 81.38 185 GLY A O 1
ATOM 1459 N N . SER A 1 186 ? 9.013 -1.295 -25.958 1.00 73.00 186 SER A N 1
ATOM 1460 C CA . SER A 1 186 ? 9.913 -2.294 -26.522 1.00 73.00 186 SER A CA 1
ATOM 1461 C C . SER A 1 186 ? 9.066 -3.417 -27.113 1.00 73.00 186 SER A C 1
ATOM 1463 O O . SER A 1 186 ? 8.374 -4.111 -26.376 1.00 73.00 186 SER A O 1
ATOM 1465 N N . ASN A 1 187 ? 9.136 -3.643 -28.430 1.00 67.75 187 ASN A N 1
ATOM 1466 C CA . ASN A 1 187 ? 8.511 -4.816 -29.071 1.00 67.75 187 ASN A CA 1
ATOM 1467 C C . ASN A 1 187 ? 9.043 -6.153 -28.513 1.00 67.75 187 ASN A C 1
ATOM 1469 O O . ASN A 1 187 ? 8.505 -7.219 -28.798 1.00 67.75 187 ASN A O 1
ATOM 1473 N N . THR A 1 188 ? 10.097 -6.111 -27.701 1.00 57.81 188 THR A N 1
ATOM 1474 C CA . THR A 1 188 ? 10.474 -7.183 -26.793 1.00 57.81 188 THR A CA 1
ATOM 1475 C C . THR A 1 188 ? 9.683 -7.055 -25.494 1.00 57.81 188 THR A C 1
ATOM 1477 O O . THR A 1 188 ? 9.848 -6.096 -24.739 1.00 57.81 188 THR A O 1
ATOM 1480 N N . SER A 1 189 ? 8.839 -8.051 -25.213 1.00 53.44 189 SER A N 1
ATOM 1481 C CA . SER A 1 189 ? 8.161 -8.250 -23.929 1.00 53.44 189 SER A CA 1
ATOM 1482 C C . SER A 1 189 ? 9.181 -8.513 -22.813 1.00 53.44 189 SER A C 1
ATOM 1484 O O . SER A 1 189 ? 9.300 -9.629 -22.310 1.00 53.44 189 SER A O 1
ATOM 1486 N N . ASN A 1 190 ? 9.955 -7.498 -22.433 1.00 52.19 190 ASN A N 1
A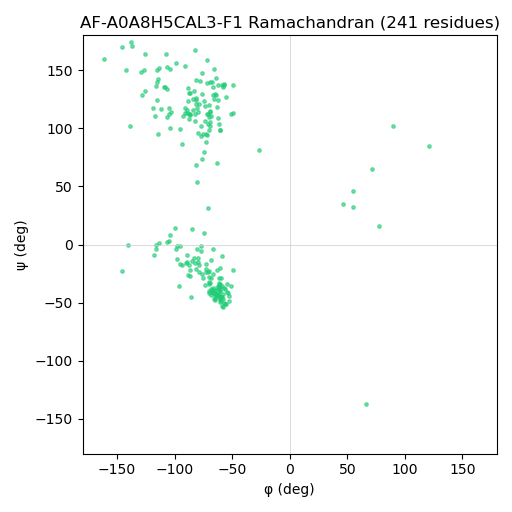TOM 1487 C CA . ASN A 1 190 ? 10.755 -7.499 -21.219 1.00 52.19 190 ASN A CA 1
ATOM 1488 C C . ASN A 1 190 ? 9.793 -7.308 -20.051 1.00 52.19 190 ASN A C 1
ATOM 1490 O O . ASN A 1 190 ? 9.594 -6.204 -19.548 1.00 52.19 190 ASN A O 1
ATOM 1494 N N . ILE A 1 191 ? 9.133 -8.399 -19.671 1.00 56.09 191 ILE A N 1
ATOM 1495 C CA . ILE A 1 191 ? 8.424 -8.466 -18.403 1.00 56.09 191 ILE A CA 1
ATOM 1496 C C . ILE A 1 191 ? 9.511 -8.468 -17.331 1.00 56.09 191 ILE A C 1
ATOM 1498 O O . ILE A 1 191 ? 10.305 -9.407 -17.259 1.00 56.09 191 ILE A O 1
ATOM 1502 N N . ILE A 1 192 ? 9.572 -7.413 -16.518 1.00 54.84 192 ILE A N 1
ATOM 1503 C CA . ILE A 1 192 ? 10.405 -7.415 -15.314 1.00 54.84 192 ILE A CA 1
ATOM 1504 C C . ILE A 1 192 ? 9.695 -8.337 -14.320 1.00 54.84 192 ILE A C 1
ATOM 1506 O O . ILE A 1 192 ? 8.811 -7.914 -13.577 1.00 54.84 192 ILE A O 1
ATOM 1510 N N . PHE A 1 193 ? 10.016 -9.629 -14.385 1.00 53.34 193 PHE A N 1
ATOM 1511 C CA . PHE A 1 193 ? 9.548 -10.620 -13.425 1.00 53.34 193 PHE A CA 1
ATOM 1512 C C . PHE A 1 193 ? 10.504 -10.653 -12.239 1.00 53.34 193 PHE A C 1
ATOM 1514 O O . PHE A 1 193 ? 11.714 -10.803 -12.412 1.00 53.34 193 PHE A O 1
ATOM 1521 N N . PHE A 1 194 ? 9.953 -10.587 -11.030 1.00 53.19 194 PHE A N 1
ATOM 1522 C CA . PHE A 1 194 ? 10.684 -11.054 -9.862 1.00 53.19 194 PHE A CA 1
ATOM 1523 C C . PHE A 1 194 ? 10.582 -12.557 -9.782 1.00 53.19 194 PHE A C 1
ATOM 1525 O O . PHE A 1 194 ? 9.502 -13.103 -9.562 1.00 53.19 194 PHE A O 1
ATOM 1532 N N . ALA A 1 195 ? 11.727 -13.214 -9.875 1.00 50.59 195 ALA A N 1
ATOM 1533 C CA . ALA A 1 195 ? 11.902 -14.491 -9.222 1.00 50.59 195 ALA A CA 1
ATOM 1534 C C . ALA A 1 195 ? 12.504 -14.205 -7.844 1.00 50.59 195 ALA A C 1
ATOM 1536 O O . ALA A 1 195 ? 13.652 -13.777 -7.737 1.00 50.59 195 ALA A O 1
ATOM 1537 N N . VAL A 1 196 ? 11.731 -14.415 -6.778 1.00 46.56 196 VAL A N 1
ATOM 1538 C CA . VAL A 1 196 ? 12.323 -14.528 -5.443 1.00 46.56 196 VAL A CA 1
ATOM 1539 C C . VAL A 1 196 ? 12.863 -15.940 -5.329 1.00 46.56 196 VAL A C 1
ATOM 1541 O O . VAL A 1 196 ? 12.120 -16.876 -5.044 1.00 46.56 196 VAL A O 1
ATOM 1544 N N . LEU A 1 197 ? 14.155 -16.103 -5.603 1.00 43.25 197 LEU A N 1
ATOM 1545 C CA . LEU A 1 197 ? 14.842 -17.330 -5.239 1.00 43.25 197 LEU A CA 1
ATOM 1546 C C . LEU A 1 197 ? 15.298 -17.255 -3.786 1.00 43.25 197 LEU A C 1
ATOM 1548 O O . LEU A 1 197 ? 16.014 -16.346 -3.371 1.00 43.25 197 LEU A O 1
ATOM 1552 N N . MET A 1 198 ? 14.876 -18.259 -3.029 1.00 40.78 198 MET A N 1
ATOM 1553 C CA . MET A 1 198 ? 15.377 -18.561 -1.697 1.00 40.78 198 MET A CA 1
ATOM 1554 C C . MET A 1 198 ? 16.844 -18.986 -1.763 1.00 40.78 198 MET A C 1
ATOM 1556 O O . MET A 1 198 ? 17.175 -19.966 -2.427 1.00 40.78 198 MET A O 1
ATOM 1560 N N . GLN A 1 199 ? 17.710 -18.313 -1.003 1.00 38.31 199 GLN A N 1
ATOM 1561 C CA . GLN A 1 199 ? 19.051 -18.802 -0.658 1.00 38.31 199 GLN A CA 1
ATOM 1562 C C . GLN A 1 199 ? 18.999 -19.814 0.506 1.00 38.31 199 GLN A C 1
ATOM 1564 O O . GLN A 1 199 ? 19.691 -19.651 1.507 1.00 38.31 199 GLN A O 1
ATOM 1569 N N . SER A 1 200 ? 18.194 -20.877 0.411 1.00 41.94 200 SER A N 1
ATOM 1570 C CA . SER A 1 200 ? 18.406 -22.066 1.254 1.00 41.94 200 SER A CA 1
ATOM 1571 C C . SER A 1 200 ? 19.049 -23.165 0.405 1.00 41.94 200 SER A C 1
ATOM 1573 O O . SER A 1 200 ? 18.421 -23.837 -0.412 1.00 41.94 200 SER A O 1
ATOM 1575 N N . ALA A 1 201 ? 20.363 -23.282 0.570 1.00 45.00 201 ALA A N 1
ATOM 1576 C CA . ALA A 1 201 ? 21.325 -23.910 -0.328 1.00 45.00 201 ALA A CA 1
ATOM 1577 C C . ALA A 1 201 ? 21.284 -25.452 -0.454 1.00 45.00 201 ALA A C 1
ATOM 1579 O O . ALA A 1 201 ? 22.317 -26.048 -0.737 1.00 45.00 201 ALA A O 1
ATOM 1580 N N . GLN A 1 202 ? 20.141 -26.133 -0.317 1.00 43.66 202 GLN A N 1
ATOM 1581 C CA . GLN A 1 202 ? 20.109 -27.588 -0.580 1.00 43.66 202 GLN A CA 1
ATOM 1582 C C . GLN A 1 202 ? 18.823 -28.160 -1.188 1.00 43.66 202 GLN A C 1
ATOM 1584 O O . GLN A 1 202 ? 18.899 -29.196 -1.840 1.00 43.66 202 GLN A O 1
ATOM 1589 N N . VAL A 1 203 ? 17.655 -27.525 -1.058 1.00 43.22 203 VAL A N 1
ATOM 1590 C CA . VAL A 1 203 ? 16.389 -28.199 -1.434 1.00 43.22 203 VAL A CA 1
ATOM 1591 C C . VAL A 1 203 ? 15.917 -27.871 -2.861 1.00 43.22 203 VAL A C 1
ATOM 1593 O O . VAL A 1 203 ? 15.134 -28.613 -3.442 1.00 43.22 203 VAL A O 1
ATOM 1596 N N . VAL A 1 204 ? 16.439 -26.814 -3.493 1.00 43.81 204 VAL A N 1
ATOM 1597 C CA . VAL A 1 204 ? 15.947 -26.341 -4.809 1.00 43.81 204 VAL A CA 1
ATOM 1598 C C . VAL A 1 204 ? 16.794 -26.840 -5.995 1.00 43.81 204 VAL A C 1
ATOM 1600 O O . VAL A 1 204 ? 16.457 -26.594 -7.150 1.00 43.81 204 VAL A O 1
ATOM 1603 N N . ILE A 1 205 ? 17.864 -27.607 -5.757 1.00 42.47 205 ILE A N 1
ATOM 1604 C CA . ILE A 1 205 ? 18.736 -28.093 -6.846 1.00 42.47 205 ILE A CA 1
ATOM 1605 C C . ILE A 1 205 ? 18.007 -29.096 -7.765 1.00 42.47 205 ILE A C 1
ATOM 1607 O O . ILE A 1 205 ? 18.309 -29.155 -8.952 1.00 42.47 205 ILE A O 1
ATOM 1611 N N . HIS A 1 206 ? 16.977 -29.802 -7.284 1.00 35.59 206 HIS A N 1
ATOM 1612 C CA . HIS A 1 206 ? 16.225 -30.752 -8.119 1.00 35.59 206 HIS A CA 1
ATOM 1613 C C . HIS A 1 206 ? 15.054 -30.151 -8.912 1.00 35.59 206 HIS A C 1
ATOM 1615 O O . HIS A 1 206 ? 14.608 -30.769 -9.874 1.00 35.59 206 HIS A O 1
ATOM 1621 N N . ALA A 1 207 ? 14.565 -28.957 -8.562 1.00 37.59 207 ALA A N 1
ATOM 1622 C CA . ALA A 1 207 ? 13.463 -28.319 -9.294 1.00 37.59 207 ALA A CA 1
ATOM 1623 C C . ALA A 1 207 ? 13.945 -27.426 -10.456 1.00 37.59 207 ALA A C 1
ATOM 1625 O O . ALA A 1 207 ? 13.161 -27.076 -11.335 1.00 37.59 207 ALA A O 1
ATOM 1626 N N . ILE A 1 208 ? 15.231 -27.054 -10.481 1.00 42.81 208 ILE A N 1
ATOM 1627 C CA . ILE A 1 208 ? 15.793 -26.100 -11.456 1.00 42.81 208 ILE A CA 1
ATOM 1628 C C . ILE A 1 208 ? 16.290 -26.785 -12.742 1.00 42.81 208 ILE A C 1
ATOM 1630 O O . ILE A 1 208 ? 16.435 -26.122 -13.766 1.00 42.81 208 ILE A O 1
ATOM 1634 N N . THR A 1 209 ? 16.460 -28.109 -12.770 1.00 38.91 209 THR A N 1
ATOM 1635 C CA . THR A 1 209 ? 17.019 -28.840 -13.927 1.00 38.91 209 THR A CA 1
ATOM 1636 C C . THR A 1 209 ? 16.154 -28.823 -15.195 1.00 38.91 209 THR A C 1
ATOM 1638 O O . THR A 1 209 ? 16.594 -29.319 -16.226 1.00 38.91 209 THR A O 1
ATOM 1641 N N . SER A 1 210 ? 14.950 -28.239 -15.157 1.00 37.34 210 SER A N 1
ATOM 1642 C CA . SER A 1 210 ? 14.059 -28.111 -16.326 1.00 37.34 210 SER A CA 1
ATOM 1643 C C . SER A 1 210 ? 13.823 -26.670 -16.797 1.00 37.34 210 SER A C 1
ATOM 1645 O O . SER A 1 210 ? 13.076 -26.465 -17.750 1.00 37.34 210 SER A O 1
ATOM 1647 N N . ILE A 1 211 ? 14.438 -25.658 -16.169 1.00 41.91 211 ILE A N 1
ATOM 1648 C CA . ILE A 1 211 ? 14.305 -24.264 -16.617 1.00 41.91 211 ILE A CA 1
ATOM 1649 C C . ILE A 1 211 ? 15.593 -23.856 -17.326 1.00 41.91 211 ILE A C 1
ATOM 1651 O O . ILE A 1 211 ? 16.639 -23.734 -16.696 1.00 41.91 211 ILE A O 1
ATOM 1655 N N . THR A 1 212 ? 15.518 -23.631 -18.639 1.00 37.09 212 THR A N 1
ATOM 1656 C CA . THR A 1 212 ? 16.622 -23.096 -19.444 1.00 37.09 212 THR A CA 1
ATOM 1657 C C . THR A 1 212 ? 17.014 -21.713 -18.912 1.00 37.09 212 THR A C 1
ATOM 1659 O O . THR A 1 212 ? 16.359 -20.707 -19.188 1.00 37.09 212 THR A O 1
ATOM 1662 N N . THR A 1 213 ? 18.059 -21.660 -18.094 1.00 38.69 213 THR A N 1
ATOM 1663 C CA . THR A 1 213 ? 18.615 -20.440 -17.510 1.00 38.69 213 THR A CA 1
ATOM 1664 C C . THR A 1 213 ? 19.387 -19.657 -18.569 1.00 38.69 213 THR A C 1
ATOM 1666 O O . THR A 1 213 ? 20.334 -20.164 -19.163 1.00 38.69 213 THR A O 1
ATOM 1669 N N . TYR A 1 214 ? 19.014 -18.393 -18.788 1.00 33.31 214 TYR A N 1
ATOM 1670 C CA . TYR A 1 214 ? 19.870 -17.427 -19.477 1.00 33.31 214 TYR A CA 1
ATOM 1671 C C . TYR A 1 214 ? 20.633 -16.642 -18.408 1.00 33.31 214 TYR A C 1
ATOM 1673 O O . TYR A 1 214 ? 20.081 -15.755 -17.758 1.00 33.31 214 TYR A O 1
ATOM 1681 N N . THR A 1 215 ? 21.886 -17.013 -18.162 1.00 35.75 215 THR A N 1
ATOM 1682 C CA . THR A 1 215 ? 22.776 -16.300 -17.240 1.00 35.75 215 THR A CA 1
ATOM 1683 C C . THR A 1 215 ? 23.479 -15.169 -17.985 1.00 35.75 215 THR A C 1
ATOM 1685 O O . THR A 1 215 ? 24.334 -15.430 -18.826 1.00 35.75 215 THR A O 1
ATOM 1688 N N . SER A 1 216 ? 23.160 -13.912 -17.674 1.00 34.72 216 SER A N 1
ATOM 1689 C CA . SER A 1 216 ? 24.054 -12.792 -17.990 1.00 34.72 216 SER A CA 1
ATOM 1690 C C . SER A 1 216 ? 25.016 -12.594 -16.818 1.00 34.72 216 SER A C 1
ATOM 1692 O O . SER A 1 216 ? 24.582 -12.238 -15.721 1.00 34.72 216 SER A O 1
ATOM 1694 N N . GLU A 1 217 ? 26.308 -12.848 -17.030 1.00 30.30 217 GLU A N 1
ATOM 1695 C CA . GLU A 1 217 ? 27.356 -12.564 -16.047 1.00 30.30 217 GLU A CA 1
ATOM 1696 C C . GLU A 1 217 ? 27.442 -11.054 -15.776 1.00 30.30 217 GLU A C 1
ATOM 1698 O O . GLU A 1 217 ? 27.781 -10.270 -16.659 1.00 30.30 217 GLU A O 1
ATOM 1703 N N . VAL A 1 218 ? 27.198 -10.644 -14.531 1.00 33.25 218 VAL A N 1
ATOM 1704 C CA . VAL A 1 218 ? 27.682 -9.366 -13.995 1.00 33.25 218 VAL A CA 1
ATOM 1705 C C . VAL A 1 218 ? 28.626 -9.716 -12.854 1.00 33.25 218 VAL A C 1
ATOM 1707 O O . VAL A 1 218 ? 28.215 -10.279 -11.839 1.00 33.25 218 VAL A O 1
ATOM 1710 N N . ARG A 1 219 ? 29.922 -9.467 -13.056 1.00 33.84 219 ARG A N 1
ATOM 1711 C CA . ARG A 1 219 ? 30.957 -9.736 -12.055 1.00 33.84 219 ARG A CA 1
ATOM 1712 C C . ARG A 1 219 ? 30.969 -8.646 -10.977 1.00 33.84 219 ARG A C 1
ATOM 1714 O O . ARG A 1 219 ? 30.919 -7.465 -11.291 1.00 33.84 219 ARG A O 1
ATOM 1721 N N . GLN A 1 220 ? 31.171 -9.130 -9.747 1.00 32.16 220 GLN A N 1
ATOM 1722 C CA . GLN A 1 220 ? 31.589 -8.467 -8.499 1.00 32.16 220 GLN A CA 1
ATOM 1723 C C . GLN A 1 220 ? 30.506 -7.883 -7.574 1.00 32.16 220 GLN A C 1
ATOM 1725 O O . GLN A 1 220 ? 30.031 -6.768 -7.742 1.00 32.16 220 GLN A O 1
ATOM 1730 N N . GLY A 1 221 ? 30.235 -8.654 -6.507 1.00 31.23 221 GLY A N 1
ATOM 1731 C CA . GLY A 1 221 ? 29.516 -8.247 -5.294 1.00 31.23 221 GLY A CA 1
ATOM 1732 C C . GLY A 1 221 ? 28.259 -9.084 -5.042 1.00 31.23 221 GLY A C 1
ATOM 1733 O O . GLY A 1 221 ? 27.185 -8.697 -5.470 1.00 31.23 221 GLY A O 1
ATOM 1734 N N . HIS A 1 222 ? 28.416 -10.241 -4.387 1.00 34.16 222 HIS A N 1
ATOM 1735 C CA . HIS A 1 222 ? 27.415 -11.275 -4.052 1.00 34.16 222 HIS A CA 1
ATOM 1736 C C . HIS A 1 222 ? 25.936 -10.827 -3.913 1.00 34.16 222 HIS A C 1
ATOM 1738 O O . HIS A 1 222 ? 25.404 -10.722 -2.812 1.00 34.16 222 HIS A O 1
ATOM 1744 N N . ILE A 1 223 ? 25.233 -10.692 -5.040 1.00 31.55 223 ILE A N 1
ATOM 1745 C CA . ILE A 1 223 ? 23.782 -10.876 -5.158 1.00 31.55 223 ILE A CA 1
ATOM 1746 C C . ILE A 1 223 ? 23.550 -11.632 -6.467 1.00 31.55 223 ILE A C 1
ATOM 1748 O O . ILE A 1 223 ? 23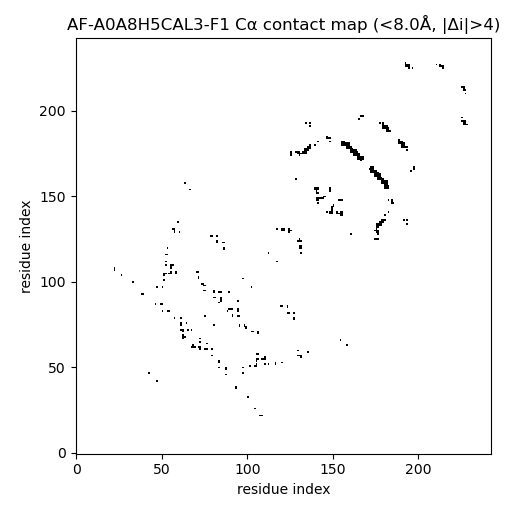.619 -11.062 -7.554 1.00 31.55 223 ILE A O 1
ATOM 1752 N N . THR A 1 224 ? 23.301 -12.939 -6.384 1.00 33.50 224 THR A N 1
ATOM 1753 C CA . THR A 1 224 ? 22.890 -13.726 -7.552 1.00 33.50 224 THR A CA 1
ATOM 1754 C C . THR A 1 224 ? 21.414 -13.446 -7.828 1.00 33.50 224 THR A C 1
ATOM 1756 O O . THR A 1 224 ? 20.531 -14.069 -7.244 1.00 33.50 224 THR A O 1
ATOM 1759 N N . LEU A 1 225 ? 21.141 -12.485 -8.710 1.00 32.97 225 LEU A N 1
ATOM 1760 C CA . LEU A 1 225 ? 19.823 -12.290 -9.313 1.00 32.97 225 LEU A CA 1
ATOM 1761 C C . LEU A 1 225 ? 19.633 -13.351 -10.402 1.00 32.97 225 LEU A C 1
ATOM 1763 O O . LEU A 1 225 ? 20.188 -13.239 -11.494 1.00 32.97 225 LEU A O 1
ATOM 1767 N N . VAL A 1 226 ? 18.873 -14.403 -10.103 1.00 41.41 226 VAL A N 1
ATOM 1768 C CA . VAL A 1 226 ? 18.464 -15.382 -11.117 1.00 41.41 226 VAL A CA 1
ATOM 1769 C C . VAL A 1 226 ? 17.151 -14.915 -11.729 1.00 41.41 226 VAL A C 1
ATOM 1771 O O . VAL A 1 226 ? 16.125 -14.858 -11.056 1.00 41.41 226 VAL A O 1
ATOM 1774 N N . TYR A 1 227 ? 17.178 -14.603 -13.019 1.00 37.81 227 TYR A N 1
ATOM 1775 C CA . TYR A 1 227 ? 15.982 -14.319 -13.800 1.00 37.81 227 TYR A CA 1
ATOM 1776 C C . TYR A 1 227 ? 15.360 -15.644 -14.246 1.00 37.81 227 TYR A C 1
ATOM 1778 O O . TYR A 1 227 ? 15.880 -16.308 -15.141 1.00 37.81 227 TYR A O 1
ATOM 1786 N N . LEU A 1 228 ? 14.241 -16.042 -13.638 1.00 40.81 228 LEU A N 1
ATOM 1787 C CA . LEU A 1 228 ? 13.417 -17.117 -14.189 1.00 40.81 228 LEU A CA 1
ATOM 1788 C C . LEU A 1 228 ? 12.371 -16.503 -15.117 1.00 40.81 228 LEU A C 1
ATOM 1790 O O . LEU A 1 228 ? 11.466 -15.789 -14.686 1.00 40.81 228 LEU A O 1
ATOM 1794 N N . ARG A 1 229 ? 12.500 -16.792 -16.413 1.00 36.91 229 ARG A N 1
ATOM 1795 C CA . ARG A 1 229 ? 11.467 -16.511 -17.410 1.00 36.91 229 ARG A CA 1
ATOM 1796 C C . ARG A 1 229 ? 10.338 -17.516 -17.195 1.00 36.91 229 ARG A C 1
ATOM 1798 O O . ARG A 1 229 ? 10.413 -18.642 -17.676 1.00 36.91 229 ARG A O 1
ATOM 1805 N N . LEU A 1 230 ? 9.310 -17.130 -16.443 1.00 39.53 230 LEU A N 1
ATOM 1806 C CA . LEU A 1 230 ? 8.096 -17.935 -16.344 1.00 39.53 230 LEU A CA 1
ATOM 1807 C C . LEU A 1 230 ? 7.389 -17.904 -17.702 1.00 39.53 230 LEU A C 1
ATOM 1809 O O . LEU A 1 230 ? 6.880 -16.869 -18.135 1.00 39.53 230 LEU A O 1
ATOM 1813 N N . TYR A 1 231 ? 7.387 -19.041 -18.395 1.00 34.72 231 TYR A N 1
ATOM 1814 C CA . TYR A 1 231 ? 6.482 -19.251 -19.514 1.00 34.72 231 TYR A CA 1
ATOM 1815 C C . TYR A 1 231 ? 5.060 -19.292 -18.957 1.00 34.72 231 TYR A C 1
ATOM 1817 O O . TYR A 1 231 ? 4.778 -19.987 -17.982 1.00 34.72 231 TYR A O 1
ATOM 1825 N N . ARG A 1 232 ? 4.180 -18.488 -19.555 1.00 35.91 232 ARG A N 1
ATOM 1826 C CA . ARG A 1 232 ? 2.753 -18.415 -19.240 1.00 35.91 232 ARG A CA 1
ATOM 1827 C C . ARG A 1 232 ? 2.181 -19.837 -19.270 1.00 35.91 232 ARG A C 1
ATOM 1829 O O . ARG A 1 232 ? 2.134 -20.442 -20.337 1.00 35.91 232 ARG A O 1
ATOM 1836 N N . PHE A 1 233 ? 1.776 -20.369 -18.120 1.00 34.56 233 PHE A N 1
ATOM 1837 C CA . PHE A 1 233 ? 1.053 -21.636 -18.059 1.00 34.56 233 PHE A CA 1
ATOM 1838 C C . PHE A 1 233 ? -0.329 -21.373 -18.676 1.00 34.56 233 PHE A C 1
ATOM 1840 O O . PHE A 1 233 ? -1.157 -20.693 -18.073 1.00 34.56 233 PHE A O 1
ATOM 1847 N N . GLN A 1 234 ? -0.545 -21.784 -19.928 1.00 30.34 234 GLN A N 1
ATOM 1848 C CA . GLN A 1 234 ? -1.896 -21.846 -20.480 1.00 30.34 234 GLN A CA 1
ATOM 1849 C C . GLN A 1 234 ? -2.607 -22.992 -19.767 1.00 30.34 234 GLN A C 1
ATOM 1851 O O . GLN A 1 234 ? -2.145 -24.129 -19.821 1.00 30.34 234 GLN A O 1
ATOM 1856 N N . GLU A 1 235 ? -3.708 -22.690 -19.083 1.00 32.09 235 GLU A N 1
ATOM 1857 C CA . GLU A 1 235 ? -4.634 -23.706 -18.594 1.00 32.09 235 GLU A CA 1
ATOM 1858 C C . GLU A 1 235 ? -5.170 -24.479 -19.803 1.00 32.09 235 GLU A C 1
ATOM 1860 O O . GLU A 1 235 ? -6.068 -24.029 -20.512 1.00 32.09 235 GLU A O 1
ATOM 1865 N N . THR A 1 236 ? -4.589 -25.644 -20.083 1.00 33.94 236 THR A N 1
ATOM 1866 C CA . THR A 1 236 ? -5.228 -26.625 -20.952 1.00 33.94 236 THR A CA 1
ATOM 1867 C C . THR A 1 236 ? -6.429 -27.160 -20.191 1.00 33.94 236 THR A C 1
ATOM 1869 O O . THR A 1 236 ? -6.279 -27.917 -19.232 1.00 33.94 236 THR A O 1
ATOM 1872 N N . SER A 1 237 ? -7.619 -26.727 -20.599 1.00 34.41 237 SER A N 1
ATOM 1873 C CA . SER A 1 237 ? -8.896 -27.278 -20.162 1.00 34.41 237 SER A CA 1
ATOM 1874 C C . SER A 1 237 ? -8.867 -28.802 -20.284 1.00 34.41 237 SER A C 1
ATOM 1876 O O . SER A 1 237 ? -8.780 -29.344 -21.386 1.00 34.41 237 SER A O 1
ATOM 1878 N N . PHE A 1 238 ? -8.918 -29.484 -19.144 1.00 32.47 238 PHE A N 1
ATOM 1879 C CA . PHE A 1 238 ? -9.001 -30.934 -19.065 1.00 32.47 238 PHE A CA 1
ATOM 1880 C C . PHE A 1 238 ? -10.438 -31.341 -19.421 1.00 32.47 238 PHE A C 1
ATOM 1882 O O . PHE A 1 238 ? -11.335 -31.284 -18.582 1.00 32.47 238 PHE A O 1
ATOM 1889 N N . THR A 1 239 ? -10.699 -31.694 -20.681 1.00 41.38 239 THR A N 1
ATOM 1890 C CA . THR A 1 239 ? -11.959 -32.354 -21.043 1.00 41.38 239 THR A CA 1
ATOM 1891 C C . THR A 1 239 ? -11.896 -33.791 -20.553 1.00 41.38 239 THR A C 1
ATOM 1893 O O . THR A 1 239 ? -11.171 -34.612 -21.114 1.00 41.38 239 THR A O 1
ATOM 1896 N N . ALA A 1 240 ? -12.639 -34.085 -19.486 1.00 42.62 240 ALA A N 1
ATOM 1897 C CA . ALA A 1 240 ? -12.876 -35.445 -19.027 1.00 42.62 240 ALA A CA 1
ATOM 1898 C C . ALA A 1 240 ? -13.610 -36.222 -20.132 1.00 42.62 240 ALA A C 1
ATOM 1900 O O . ALA A 1 240 ? -14.799 -36.014 -20.369 1.00 42.62 240 ALA A O 1
ATOM 1901 N N . GLY A 1 241 ? -12.879 -37.081 -20.841 1.00 47.09 241 GLY A N 1
ATOM 1902 C CA . GLY A 1 241 ? -13.460 -38.079 -21.728 1.00 47.09 241 GLY A CA 1
ATOM 1903 C C . GLY A 1 241 ? -14.143 -39.148 -20.885 1.00 47.09 241 GLY A C 1
ATOM 1904 O O . GLY A 1 241 ? -13.469 -39.904 -20.188 1.00 47.09 241 GLY A O 1
ATOM 1905 N N . GLY A 1 242 ? -15.472 -39.171 -20.923 1.00 51.53 242 GLY A N 1
ATOM 1906 C CA . GLY A 1 242 ? -16.262 -40.287 -20.422 1.00 51.53 242 GLY A CA 1
ATOM 1907 C C . GLY A 1 242 ? -16.212 -41.451 -21.408 1.00 51.53 242 GLY A C 1
ATOM 1908 O O . GLY A 1 242 ? -16.472 -41.263 -22.597 1.00 51.53 242 GLY A O 1
ATOM 1909 N N . HIS A 1 243 ? -15.897 -42.633 -20.887 1.00 51.84 243 HIS A N 1
ATOM 1910 C CA . HIS A 1 243 ? -16.239 -43.927 -21.466 1.00 51.84 243 HIS A CA 1
ATOM 1911 C C . HIS A 1 243 ? -16.985 -44.733 -20.411 1.00 51.84 243 HIS A C 1
ATOM 1913 O O . HIS A 1 243 ? -16.569 -44.661 -19.231 1.00 51.84 243 HIS A O 1
#

Sequence (243 aa):
MPQGHVISASPSTPSLVVVGQHCQRFTMATIGHFSSSSLTSHLNITTILDFIRFTTLAKSTISLEQRAFYNPPEKLPTHIARLLVSLLAISEDVVGSLWENLKEVVWNSSDEVNEQVIRRYNHFALQNGTSYRHLYPPSPFCQVPSCPHAASKTPLREPSTYRATLFTLRDGTLPIYTTSLYCRGSNTSNIIFFAVLMQSAQVVIHAITSITTYTSEVRQGHITLVYLRLYRFQETSFTAGGH

pLDDT: mean 73.21, std 24.38, range [29.92, 98.25]

Secondary structure (DSSP, 8-state):
-PPPP---------------SSSSSSTTTGGGG-TT-GGGGG--HHHHHHHHHHHHHHHHHHHHHSS-TTS--SS--HHHHHHHHHHHT--HHHHHHHHHHHHHHHHH------HHHHHHHHHHHGGGT--TT-B--S-SB---TTSHHHHTTPBP---EEEEEEEEETTTEEEEEEEEE---TTSSS------------TTTSTTTSTTS--------SSS---------------------